Protein AF-A0A077LIA7-F1 (afdb_monomer_lite)

Structure (mmCIF, N/CA/C/O backbone):
data_AF-A0A077LIA7-F1
#
_entry.id   AF-A0A077LIA7-F1
#
loop_
_atom_site.group_PDB
_atom_site.id
_atom_site.type_symbol
_atom_site.label_atom_id
_atom_site.label_alt_id
_atom_site.label_comp_id
_atom_site.label_asym_id
_atom_site.label_entity_id
_atom_site.label_seq_id
_atom_site.pdbx_PDB_ins_code
_atom_site.Cartn_x
_atom_site.Cartn_y
_atom_site.Cartn_z
_atom_site.occupancy
_atom_site.B_iso_or_equiv
_atom_site.auth_seq_id
_atom_site.auth_comp_id
_atom_site.auth_asym_id
_atom_site.auth_atom_id
_atom_site.pdbx_PDB_model_num
ATOM 1 N N . MET A 1 1 ? -8.813 5.350 3.601 1.00 89.56 1 MET A N 1
ATOM 2 C CA . MET A 1 1 ? -8.311 4.884 4.917 1.00 89.56 1 MET A CA 1
ATOM 3 C C . MET A 1 1 ? -7.572 3.550 4.764 1.00 89.56 1 MET A C 1
ATOM 5 O O . MET A 1 1 ? -8.206 2.637 4.259 1.00 89.56 1 MET A O 1
ATOM 9 N N . PRO A 1 2 ? -6.280 3.421 5.134 1.00 92.56 2 PRO A N 1
ATOM 10 C CA . PRO A 1 2 ? -5.512 2.183 4.941 1.00 92.56 2 PRO A CA 1
ATOM 11 C C . PRO A 1 2 ? -6.094 0.983 5.697 1.00 92.56 2 PRO A C 1
ATOM 13 O O . PRO A 1 2 ? -6.531 1.134 6.834 1.00 92.56 2 PRO A O 1
ATOM 16 N N . LEU A 1 3 ? -6.066 -0.186 5.071 1.00 95.31 3 LEU A N 1
ATOM 17 C CA . LEU A 1 3 ? -6.567 -1.456 5.580 1.00 95.31 3 LEU A CA 1
ATOM 18 C C . LEU A 1 3 ? -5.468 -2.517 5.503 1.00 95.31 3 LEU A C 1
ATOM 20 O O . LEU A 1 3 ? -4.623 -2.495 4.603 1.00 95.31 3 LEU A O 1
ATOM 24 N N . THR A 1 4 ? -5.530 -3.479 6.414 1.00 95.62 4 THR A N 1
ATOM 25 C CA . THR A 1 4 ? -4.854 -4.772 6.249 1.00 95.62 4 THR A CA 1
ATOM 26 C C . THR A 1 4 ? -5.544 -5.582 5.146 1.00 95.62 4 THR A C 1
ATOM 28 O O . THR A 1 4 ? -6.650 -5.244 4.713 1.00 95.62 4 THR A O 1
ATOM 31 N N . VAL A 1 5 ? -4.931 -6.675 4.692 1.00 96.81 5 VAL A N 1
ATOM 32 C CA . VAL A 1 5 ? -5.561 -7.563 3.696 1.00 96.81 5 VAL A CA 1
ATOM 33 C C . VAL A 1 5 ? -6.866 -8.164 4.237 1.00 96.81 5 VAL A C 1
ATOM 35 O O . VAL A 1 5 ? -7.878 -8.157 3.540 1.00 96.81 5 VAL A O 1
ATOM 38 N N . ASP A 1 6 ? -6.885 -8.598 5.500 1.00 95.56 6 ASP A N 1
ATOM 39 C CA . ASP A 1 6 ? -8.091 -9.162 6.129 1.00 95.56 6 ASP A CA 1
ATOM 40 C C . ASP A 1 6 ? -9.184 -8.100 6.335 1.00 95.56 6 ASP A C 1
ATOM 42 O O . ASP A 1 6 ? -10.375 -8.364 6.164 1.00 95.56 6 ASP A O 1
ATOM 46 N N . GLU A 1 7 ? -8.796 -6.870 6.680 1.00 95.88 7 GLU A N 1
ATOM 47 C CA . GLU A 1 7 ? -9.735 -5.754 6.812 1.00 95.88 7 GLU A CA 1
ATOM 48 C C . GLU A 1 7 ? -10.323 -5.352 5.459 1.00 95.88 7 GLU A C 1
ATOM 50 O O . GLU A 1 7 ? -11.518 -5.070 5.384 1.00 95.88 7 GLU A O 1
ATOM 55 N N . ALA A 1 8 ? -9.516 -5.361 4.393 1.00 96.88 8 ALA A N 1
ATOM 56 C CA . ALA A 1 8 ? -9.971 -5.133 3.025 1.00 96.88 8 ALA A CA 1
ATOM 57 C C . ALA A 1 8 ? -10.954 -6.213 2.568 1.00 96.88 8 ALA A C 1
ATOM 59 O O . ALA A 1 8 ? -11.991 -5.880 1.996 1.00 96.88 8 ALA A O 1
ATOM 60 N N . GLN A 1 9 ? -10.689 -7.481 2.897 1.00 96.56 9 GLN A N 1
ATOM 61 C CA . GLN A 1 9 ? -11.625 -8.579 2.657 1.00 96.56 9 GLN A CA 1
ATOM 62 C C . GLN A 1 9 ? -12.961 -8.341 3.365 1.00 96.56 9 GLN A C 1
ATOM 64 O O . GLN A 1 9 ? -14.021 -8.453 2.753 1.00 96.56 9 GLN A O 1
ATOM 69 N N . ALA A 1 10 ? -12.924 -7.981 4.651 1.00 95.12 10 ALA A N 1
ATOM 70 C CA . ALA A 1 10 ? -14.131 -7.703 5.423 1.00 95.12 10 ALA A CA 1
ATOM 71 C C . ALA A 1 10 ? -14.908 -6.493 4.876 1.00 95.12 10 ALA A C 1
ATOM 73 O O . ALA A 1 10 ? -16.136 -6.481 4.934 1.00 95.12 10 ALA A O 1
ATOM 74 N N . TRP A 1 11 ? -14.204 -5.481 4.360 1.00 94.88 11 TRP A N 1
ATOM 75 C CA . TRP A 1 11 ? -14.784 -4.310 3.694 1.00 94.88 11 TRP A CA 1
ATOM 76 C C . TRP A 1 11 ? -15.516 -4.715 2.411 1.00 94.88 11 TRP A C 1
ATOM 78 O O . TRP A 1 11 ? -16.721 -4.498 2.290 1.00 94.88 11 TRP A O 1
ATOM 88 N N . ALA A 1 12 ? -14.825 -5.419 1.516 1.00 96.06 12 ALA A N 1
ATOM 89 C CA . ALA A 1 12 ? -15.393 -5.899 0.262 1.00 96.06 12 ALA A CA 1
ATOM 90 C C . ALA A 1 12 ? -16.572 -6.864 0.477 1.00 96.06 12 ALA A C 1
ATOM 92 O O . ALA A 1 12 ? -17.572 -6.783 -0.227 1.00 96.06 12 ALA A O 1
ATOM 93 N N . ALA A 1 13 ? -16.521 -7.723 1.502 1.00 96.12 13 ALA A N 1
ATOM 94 C CA . ALA A 1 13 ? -17.607 -8.649 1.841 1.00 96.12 13 ALA A CA 1
ATOM 95 C C . ALA A 1 13 ? -18.927 -7.953 2.228 1.00 96.12 13 ALA A C 1
ATOM 97 O O . ALA A 1 13 ? -19.986 -8.578 2.176 1.00 96.12 13 ALA A O 1
ATOM 98 N N . ARG A 1 14 ? -18.886 -6.669 2.609 1.00 93.94 14 ARG A N 1
ATOM 99 C CA . ARG A 1 14 ? -20.082 -5.841 2.849 1.00 93.94 14 ARG A CA 1
ATOM 100 C C . ARG A 1 14 ? -20.561 -5.087 1.604 1.00 93.94 14 ARG A C 1
ATOM 102 O O . ARG A 1 14 ? -21.571 -4.396 1.681 1.00 93.94 14 ARG A O 1
ATOM 109 N N . GLY A 1 15 ? -19.861 -5.221 0.478 1.00 94.62 15 GLY A N 1
ATOM 110 C CA . GLY A 1 15 ? -20.090 -4.438 -0.737 1.00 94.62 15 GLY A CA 1
ATOM 111 C C . GLY A 1 15 ? -19.467 -3.041 -0.693 1.00 94.62 15 GLY A C 1
ATOM 112 O O . GLY A 1 15 ? -19.788 -2.207 -1.536 1.00 94.62 15 GLY A O 1
ATOM 113 N N . ASP A 1 16 ? -18.598 -2.765 0.284 1.00 93.75 16 ASP A N 1
ATOM 114 C CA . ASP A 1 16 ? -17.925 -1.476 0.399 1.00 93.75 16 ASP A CA 1
ATOM 115 C C . ASP A 1 16 ? -16.686 -1.421 -0.523 1.00 93.75 16 ASP A C 1
ATOM 117 O O . ASP A 1 16 ? -15.932 -2.390 -0.642 1.00 93.75 16 ASP A O 1
ATOM 121 N N . ASN A 1 17 ? -16.421 -0.258 -1.125 1.00 93.69 17 ASN A N 1
ATOM 122 C CA . ASN A 1 17 ? -15.309 -0.079 -2.063 1.00 93.69 17 ASN A CA 1
ATOM 123 C C . ASN A 1 17 ? -13.935 -0.040 -1.371 1.00 93.69 17 ASN A C 1
ATOM 125 O O . ASN A 1 17 ? -13.740 0.634 -0.351 1.00 93.69 17 ASN A O 1
ATOM 129 N N . VAL A 1 18 ? -12.956 -0.695 -1.997 1.00 96.81 18 VAL A N 1
ATOM 130 C CA . VAL A 1 18 ? -11.538 -0.649 -1.623 1.00 96.81 18 VAL A CA 1
ATOM 131 C C . VAL A 1 18 ? -10.720 -0.255 -2.849 1.00 96.81 18 VAL A C 1
ATOM 133 O O . VAL A 1 18 ? -10.836 -0.855 -3.912 1.00 96.81 18 VAL A O 1
ATOM 136 N N . VAL A 1 19 ? -9.866 0.748 -2.686 1.00 97.25 19 VAL A N 1
ATOM 137 C CA . VAL A 1 19 ? -8.883 1.168 -3.684 1.00 97.25 19 VAL A CA 1
ATOM 138 C C . VAL A 1 19 ? -7.555 0.504 -3.350 1.00 97.25 19 VAL A C 1
ATOM 140 O O . VAL A 1 19 ? -7.069 0.619 -2.221 1.00 97.25 19 VAL A O 1
ATOM 143 N N . LEU A 1 20 ? -6.946 -0.168 -4.322 1.00 98.12 20 LEU A N 1
ATOM 144 C CA . LEU A 1 20 ? -5.566 -0.631 -4.202 1.00 98.12 20 LEU A CA 1
ATOM 145 C C . LEU A 1 20 ? -4.662 0.473 -4.731 1.00 98.12 20 LEU A C 1
ATOM 147 O O . LEU A 1 20 ? -4.885 0.988 -5.818 1.00 98.12 20 LEU A O 1
ATOM 151 N N . MET A 1 21 ? -3.652 0.870 -3.969 1.00 98.06 21 MET A N 1
ATOM 152 C CA . MET A 1 21 ? -2.693 1.881 -4.392 1.00 98.06 21 MET A CA 1
ATOM 153 C C . MET A 1 21 ? -1.284 1.309 -4.452 1.00 98.06 21 MET A C 1
ATOM 155 O O . MET A 1 21 ? -0.866 0.605 -3.534 1.00 98.06 21 MET A O 1
ATOM 159 N N . THR A 1 22 ? -0.546 1.645 -5.506 1.00 98.19 22 THR A N 1
ATOM 160 C CA . THR A 1 22 ? 0.815 1.150 -5.754 1.00 98.19 22 THR A CA 1
ATOM 161 C C . THR A 1 22 ? 1.783 2.297 -6.001 1.00 98.19 22 THR A C 1
ATOM 163 O O . THR A 1 22 ? 1.594 3.112 -6.915 1.00 98.19 22 THR A O 1
ATOM 166 N N . GLU A 1 23 ? 2.864 2.307 -5.234 1.00 97.00 23 GLU A N 1
ATOM 167 C CA . GLU A 1 23 ? 4.041 3.147 -5.451 1.00 97.00 23 GLU A CA 1
ATOM 168 C C . GLU A 1 23 ? 5.305 2.277 -5.406 1.00 97.00 23 GLU A C 1
ATOM 170 O O . GLU A 1 23 ? 5.294 1.187 -4.837 1.00 97.00 23 GLU A O 1
ATOM 175 N N . THR A 1 24 ? 6.392 2.740 -6.011 1.00 97.06 24 THR A N 1
ATOM 176 C CA . THR A 1 24 ? 7.674 2.035 -6.023 1.00 97.06 24 THR A CA 1
ATOM 177 C C . THR A 1 24 ? 8.826 2.947 -5.633 1.00 97.06 24 THR A C 1
ATOM 179 O O . THR A 1 24 ? 8.775 4.166 -5.814 1.00 97.06 24 THR A O 1
ATOM 182 N N . ILE A 1 25 ? 9.850 2.343 -5.051 1.00 95.12 25 ILE A N 1
ATOM 183 C CA . ILE A 1 25 ? 11.056 2.975 -4.534 1.00 95.12 25 ILE A CA 1
ATOM 184 C C . ILE A 1 25 ? 12.243 2.061 -4.860 1.00 95.12 25 ILE A C 1
ATOM 186 O O . ILE A 1 25 ? 12.059 0.861 -5.013 1.00 95.12 25 ILE A O 1
ATOM 190 N N . SER A 1 26 ? 13.443 2.620 -4.981 1.00 93.69 26 SER A N 1
ATOM 191 C CA . SER A 1 26 ? 14.674 1.852 -5.193 1.00 93.69 26 SER A CA 1
ATOM 192 C C . SER A 1 26 ? 15.807 2.480 -4.393 1.00 93.69 26 SER A C 1
ATOM 194 O O . SER A 1 26 ? 15.925 3.707 -4.378 1.00 93.69 26 SER A O 1
ATOM 196 N N . ASP A 1 27 ? 16.635 1.659 -3.745 1.00 87.00 27 ASP A N 1
ATOM 197 C CA . ASP A 1 27 ? 17.747 2.108 -2.890 1.00 87.00 27 ASP A CA 1
ATOM 198 C C . ASP A 1 27 ? 18.739 2.977 -3.669 1.00 87.00 27 ASP A C 1
ATOM 200 O O . ASP A 1 27 ? 19.111 4.067 -3.239 1.00 87.00 27 ASP A O 1
ATOM 204 N N . SER A 1 28 ? 19.104 2.538 -4.877 1.00 84.56 28 SER A N 1
ATOM 205 C CA . SER A 1 28 ? 20.103 3.212 -5.716 1.00 84.56 28 SER A CA 1
ATOM 206 C C . SER A 1 28 ? 19.659 4.597 -6.197 1.00 84.56 28 SER A C 1
ATOM 208 O O . SER A 1 28 ? 20.501 5.429 -6.538 1.00 84.56 28 SER A O 1
ATOM 210 N N . LEU A 1 29 ? 18.348 4.851 -6.205 1.00 85.44 29 LEU A N 1
ATOM 211 C CA . LEU A 1 29 ? 17.729 6.081 -6.696 1.00 85.44 29 LEU A CA 1
ATOM 212 C C . LEU A 1 29 ? 17.022 6.876 -5.587 1.00 85.44 29 LEU A C 1
ATOM 214 O O . LEU A 1 29 ? 16.444 7.933 -5.854 1.00 85.44 29 LEU A O 1
ATOM 218 N N . TRP A 1 30 ? 17.052 6.400 -4.341 1.00 86.38 30 TRP A N 1
ATOM 219 C CA . TRP A 1 30 ? 16.410 7.076 -3.223 1.00 86.38 30 TRP A CA 1
ATOM 220 C C . TRP A 1 30 ? 17.208 8.305 -2.785 1.00 86.38 30 TRP A C 1
ATOM 222 O O . TRP A 1 30 ? 18.370 8.223 -2.395 1.00 86.38 30 TRP A O 1
ATOM 232 N N . SER A 1 31 ? 16.554 9.466 -2.789 1.00 80.69 31 SER A N 1
ATOM 233 C CA . SER A 1 31 ? 17.162 10.739 -2.381 1.00 80.69 31 SER A CA 1
ATOM 234 C C . SER A 1 31 ? 16.721 11.228 -0.993 1.00 80.69 31 SER A C 1
ATOM 236 O O . SER A 1 31 ? 17.096 12.328 -0.586 1.00 80.69 31 SER A O 1
ATOM 238 N N . GLY A 1 32 ? 15.870 10.472 -0.291 1.00 80.69 32 GLY A N 1
ATOM 239 C CA . GLY A 1 32 ? 15.342 10.835 1.029 1.00 80.69 32 GLY A CA 1
ATOM 240 C C . GLY A 1 32 ? 16.213 10.341 2.187 1.00 80.69 32 GLY A C 1
ATOM 241 O O . GLY A 1 32 ? 17.372 9.963 2.017 1.00 80.69 32 GLY A O 1
ATOM 242 N N . ARG A 1 33 ? 15.667 10.332 3.411 1.00 80.06 33 ARG A N 1
ATOM 243 C CA . ARG A 1 33 ? 16.440 9.886 4.587 1.00 80.06 33 ARG A CA 1
ATOM 244 C C . ARG A 1 33 ? 16.536 8.352 4.632 1.00 80.06 33 ARG A C 1
ATOM 246 O O . ARG A 1 33 ? 15.540 7.688 4.345 1.00 80.06 33 ARG A O 1
ATOM 253 N N . PRO A 1 34 ? 17.658 7.761 5.089 1.00 76.44 34 PRO A N 1
ATOM 254 C CA . PRO A 1 34 ? 17.783 6.301 5.197 1.00 76.44 34 PRO A CA 1
ATOM 255 C C . PRO A 1 34 ? 16.717 5.645 6.093 1.00 76.44 34 PRO A C 1
ATOM 257 O O . PRO A 1 34 ? 16.204 4.577 5.776 1.00 76.44 34 PRO A O 1
ATOM 260 N N . GLY A 1 35 ? 16.329 6.304 7.193 1.00 80.25 35 GLY A N 1
ATOM 261 C CA . GLY A 1 35 ? 15.278 5.797 8.085 1.00 80.25 35 GLY A CA 1
ATOM 262 C C . GLY A 1 35 ? 13.882 5.772 7.449 1.00 80.25 35 GLY A C 1
ATOM 263 O O . GLY A 1 35 ? 13.060 4.935 7.814 1.00 80.25 35 GLY A O 1
ATOM 264 N N . GLU A 1 36 ? 13.619 6.656 6.480 1.00 82.50 36 GLU A N 1
ATOM 265 C CA . GLU A 1 36 ? 12.377 6.631 5.700 1.00 82.50 36 GLU A CA 1
ATOM 266 C C . GLU A 1 36 ? 12.392 5.447 4.740 1.00 82.50 36 GLU A C 1
ATOM 268 O O . GLU A 1 36 ? 11.427 4.690 4.715 1.00 82.50 36 GLU A O 1
ATOM 273 N N . TYR A 1 37 ? 13.506 5.229 4.034 1.00 85.69 37 TYR A N 1
ATOM 274 C CA . TYR A 1 37 ? 13.670 4.079 3.144 1.00 85.69 37 TYR A CA 1
ATOM 275 C C . TYR A 1 37 ? 13.411 2.760 3.873 1.00 85.69 37 TYR A C 1
ATOM 277 O O . TYR A 1 37 ? 12.553 1.983 3.466 1.00 85.69 37 TYR A O 1
ATOM 285 N N . GLN A 1 38 ? 14.080 2.551 5.012 1.00 87.06 38 GLN A N 1
ATOM 286 C CA . GLN A 1 38 ? 13.952 1.322 5.794 1.00 87.06 38 GLN A CA 1
ATOM 287 C C . GLN A 1 38 ? 12.512 1.067 6.257 1.00 87.06 38 GLN A C 1
ATOM 289 O O . GLN A 1 38 ? 12.043 -0.068 6.229 1.00 87.06 38 GLN A O 1
ATOM 294 N N . HIS A 1 39 ? 11.791 2.103 6.698 1.00 87.50 39 HIS A N 1
ATOM 295 C CA . HIS A 1 39 ? 10.394 1.932 7.094 1.00 87.50 39 HIS A CA 1
ATOM 296 C C . HIS A 1 39 ? 9.521 1.474 5.917 1.00 87.50 39 HIS A C 1
ATOM 298 O O . HIS A 1 39 ? 8.663 0.609 6.100 1.00 87.50 39 HIS A O 1
ATOM 304 N N . GLN A 1 40 ? 9.755 2.035 4.730 1.00 88.25 40 GLN A N 1
ATOM 305 C CA . GLN A 1 40 ? 8.982 1.736 3.529 1.00 88.25 40 GLN A CA 1
ATOM 306 C C . GLN A 1 40 ? 9.293 0.350 2.960 1.00 88.25 40 GLN A C 1
ATOM 308 O O . GLN A 1 40 ? 8.372 -0.378 2.601 1.00 88.25 40 GLN A O 1
ATOM 313 N N . THR A 1 41 ? 10.559 -0.058 2.916 1.00 91.25 41 THR A N 1
ATOM 314 C CA . THR A 1 41 ? 10.935 -1.352 2.328 1.00 91.25 41 THR A CA 1
ATOM 315 C C . THR A 1 41 ? 10.528 -2.544 3.183 1.00 91.25 41 THR A C 1
ATOM 317 O O . THR A 1 41 ? 10.230 -3.604 2.646 1.00 91.25 41 THR A O 1
ATOM 320 N N . LEU A 1 42 ? 10.394 -2.375 4.503 1.00 93.06 42 LEU A N 1
ATOM 321 C CA . LEU A 1 42 ? 9.896 -3.436 5.389 1.00 93.06 42 LEU A CA 1
ATOM 322 C C . LEU A 1 42 ? 8.458 -3.894 5.079 1.00 93.06 42 LEU A C 1
ATOM 324 O O . LEU A 1 42 ? 8.066 -4.979 5.500 1.00 93.06 42 LEU A O 1
ATOM 328 N N . ARG A 1 43 ? 7.668 -3.054 4.407 1.00 93.62 43 ARG A N 1
ATOM 329 C CA . ARG A 1 43 ? 6.260 -3.283 4.024 1.00 93.62 43 ARG A CA 1
ATOM 330 C C . ARG A 1 43 ? 6.078 -3.394 2.506 1.00 93.62 43 ARG A C 1
ATOM 332 O O . ARG A 1 43 ? 4.952 -3.325 2.014 1.00 93.62 43 ARG A O 1
ATOM 339 N N . ALA A 1 44 ? 7.185 -3.493 1.779 1.00 96.50 44 ALA A N 1
ATOM 340 C CA . ALA A 1 44 ? 7.223 -3.625 0.336 1.00 96.50 44 ALA A CA 1
ATOM 341 C C . ALA A 1 44 ? 7.575 -5.064 -0.061 1.00 96.50 44 ALA A C 1
ATOM 343 O O . ALA A 1 44 ? 8.024 -5.859 0.766 1.00 96.50 44 ALA A O 1
ATOM 344 N N . PHE A 1 45 ? 7.403 -5.380 -1.338 1.00 95.81 45 PHE A N 1
ATOM 345 C CA . PHE A 1 45 ? 7.938 -6.591 -1.954 1.00 95.81 45 PHE A CA 1
ATOM 346 C C . PHE A 1 45 ? 8.834 -6.220 -3.136 1.00 95.81 45 PHE A C 1
ATOM 348 O O . PHE A 1 45 ? 8.635 -5.182 -3.766 1.00 95.81 45 PHE A O 1
ATOM 355 N N . ALA A 1 46 ? 9.830 -7.053 -3.429 1.00 94.88 46 ALA A N 1
ATOM 356 C CA . ALA A 1 46 ? 10.694 -6.859 -4.588 1.00 94.88 46 ALA A CA 1
ATOM 357 C C . ALA A 1 46 ? 9.964 -7.259 -5.878 1.00 94.88 46 ALA A C 1
ATOM 359 O O . ALA A 1 46 ? 9.247 -8.265 -5.898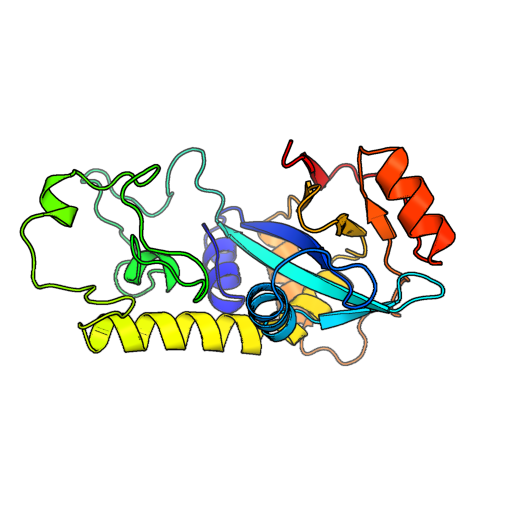 1.00 94.88 46 ALA A O 1
ATOM 360 N N . ALA A 1 47 ? 10.173 -6.487 -6.940 1.00 95.06 47 ALA A N 1
ATOM 361 C CA . ALA A 1 47 ? 9.683 -6.781 -8.278 1.00 95.06 47 ALA A CA 1
ATOM 362 C C . ALA A 1 47 ? 10.693 -6.330 -9.341 1.00 95.06 47 ALA A C 1
ATOM 364 O O . ALA A 1 47 ? 11.395 -5.332 -9.159 1.00 95.06 47 ALA A O 1
ATOM 365 N N . SER A 1 48 ? 10.730 -7.044 -10.467 1.00 95.06 48 SER A N 1
ATOM 366 C CA . SER A 1 48 ? 11.555 -6.668 -11.616 1.00 95.06 48 SER A CA 1
ATOM 367 C C . SER A 1 48 ? 10.885 -5.558 -12.419 1.00 95.06 48 SER A C 1
ATOM 369 O O . SER A 1 48 ? 9.726 -5.683 -12.811 1.00 95.06 48 SER A O 1
ATOM 371 N N . PHE A 1 49 ? 11.630 -4.497 -12.716 1.00 94.94 49 PHE A N 1
ATOM 372 C CA . PHE A 1 49 ? 11.235 -3.385 -13.581 1.00 94.94 49 PHE A CA 1
ATOM 373 C C . PHE A 1 49 ? 12.072 -3.372 -14.868 1.00 94.94 49 PHE A C 1
ATOM 375 O O . PHE A 1 49 ? 12.444 -2.310 -15.347 1.00 94.94 49 PHE A O 1
ATOM 382 N N . GLY A 1 50 ? 12.392 -4.531 -15.449 1.00 90.06 50 GLY A N 1
ATOM 383 C CA . GLY A 1 50 ? 13.271 -4.622 -16.621 1.00 90.06 50 GLY A CA 1
ATOM 384 C C . GLY A 1 50 ? 14.681 -5.029 -16.211 1.00 90.06 50 GLY A C 1
ATOM 385 O O . GLY A 1 50 ? 14.860 -6.136 -15.711 1.00 90.06 50 GLY A O 1
ATOM 386 N N . ASP A 1 51 ? 15.667 -4.152 -16.402 1.00 91.62 51 ASP A N 1
ATOM 387 C CA . ASP A 1 51 ? 17.072 -4.457 -16.083 1.00 91.62 51 ASP A CA 1
ATOM 388 C C . ASP A 1 51 ? 17.413 -4.226 -14.601 1.00 91.62 51 ASP A C 1
ATOM 390 O O . ASP A 1 51 ? 18.528 -4.523 -14.169 1.00 91.62 51 ASP A O 1
ATOM 394 N N . GLN A 1 52 ? 16.485 -3.657 -13.830 1.00 92.88 52 GLN A N 1
ATOM 395 C CA . GLN A 1 52 ? 16.633 -3.371 -12.404 1.00 92.88 52 GLN A CA 1
ATOM 396 C C . GLN A 1 52 ? 15.469 -3.949 -11.606 1.00 92.88 52 GLN A C 1
ATOM 398 O O . GLN A 1 52 ? 14.336 -4.001 -12.090 1.00 92.88 52 GLN A O 1
ATOM 403 N N . ASP A 1 53 ? 15.749 -4.288 -10.352 1.00 93.31 53 ASP A N 1
ATOM 404 C CA . ASP A 1 53 ? 14.727 -4.570 -9.351 1.00 93.31 53 ASP A CA 1
ATOM 405 C C . ASP A 1 53 ? 14.428 -3.309 -8.532 1.00 93.31 53 ASP A C 1
ATOM 407 O O . ASP A 1 53 ? 15.293 -2.450 -8.322 1.00 93.31 53 ASP A O 1
ATOM 411 N N . ALA A 1 54 ? 13.190 -3.204 -8.060 1.00 95.44 54 ALA A N 1
ATOM 412 C CA . ALA A 1 54 ? 12.751 -2.155 -7.151 1.00 95.44 54 ALA A CA 1
ATOM 413 C C . ALA A 1 54 ? 11.709 -2.699 -6.169 1.00 95.44 54 ALA A C 1
ATOM 415 O O . ALA A 1 54 ? 11.097 -3.753 -6.374 1.00 95.44 54 ALA A O 1
ATOM 416 N N . GLU A 1 55 ? 11.495 -1.971 -5.085 1.00 97.06 55 GLU A N 1
ATOM 417 C CA . GLU A 1 55 ? 10.529 -2.304 -4.058 1.00 97.06 55 GLU A CA 1
ATOM 418 C C . GLU A 1 55 ? 9.179 -1.667 -4.381 1.00 97.06 55 GLU A C 1
ATOM 420 O O . GLU A 1 55 ? 9.065 -0.462 -4.622 1.00 97.06 55 GLU A O 1
ATOM 425 N N . VAL A 1 56 ? 8.127 -2.479 -4.365 1.00 97.69 56 VAL A N 1
ATOM 426 C CA . VAL A 1 56 ? 6.745 -2.045 -4.565 1.00 97.69 56 VAL A CA 1
ATOM 427 C C . VAL A 1 56 ? 6.032 -2.003 -3.227 1.00 97.69 56 VAL A C 1
ATOM 429 O O . VAL A 1 56 ? 5.934 -2.996 -2.505 1.00 97.69 56 VAL A O 1
ATOM 432 N N . ILE A 1 57 ? 5.477 -0.840 -2.912 1.00 97.31 57 ILE A N 1
ATOM 433 C CA . ILE A 1 57 ? 4.640 -0.614 -1.743 1.00 97.31 57 ILE A CA 1
ATOM 434 C C . ILE A 1 57 ? 3.193 -0.624 -2.218 1.00 97.31 57 ILE A C 1
ATOM 436 O O . ILE A 1 57 ? 2.780 0.207 -3.028 1.00 97.31 57 ILE A O 1
ATOM 440 N N . THR A 1 58 ? 2.415 -1.558 -1.676 1.00 97.75 58 THR A N 1
ATOM 441 C CA . THR A 1 58 ? 0.984 -1.675 -1.959 1.00 97.75 58 THR A CA 1
ATOM 442 C C . THR A 1 58 ? 0.163 -1.329 -0.720 1.00 97.75 58 THR A C 1
ATOM 444 O O . THR A 1 58 ? 0.432 -1.796 0.393 1.00 97.75 58 THR A O 1
ATOM 447 N N . LEU A 1 59 ? -0.855 -0.501 -0.916 1.00 97.06 59 LEU A N 1
ATOM 448 C CA . LEU A 1 59 ? -1.819 -0.081 0.091 1.00 97.06 59 LEU A CA 1
ATOM 449 C C . LEU A 1 59 ? -3.212 -0.534 -0.332 1.00 97.06 59 LEU A C 1
ATOM 451 O O . LEU A 1 59 ? -3.613 -0.307 -1.465 1.00 97.06 59 LEU A O 1
ATOM 455 N N . LEU A 1 60 ? -3.971 -1.111 0.592 1.00 97.81 60 LEU A N 1
ATOM 456 C CA . LEU A 1 60 ? -5.411 -1.290 0.429 1.00 97.81 60 LEU A CA 1
ATOM 457 C C . LEU A 1 60 ? -6.090 -0.181 1.211 1.00 97.81 60 LEU A C 1
ATOM 459 O O . LEU A 1 60 ? -5.739 0.074 2.361 1.00 97.81 60 LEU A O 1
ATOM 463 N N . VAL A 1 61 ? -7.005 0.539 0.579 1.00 96.38 61 VAL A N 1
ATOM 464 C CA . VAL A 1 61 ? -7.557 1.773 1.124 1.00 96.38 61 VAL A CA 1
ATOM 465 C C . VAL A 1 61 ? -9.072 1.719 1.011 1.00 96.38 61 VAL A C 1
ATOM 467 O O . VAL A 1 61 ? -9.608 1.763 -0.087 1.00 96.38 61 VAL A O 1
ATOM 470 N N . ALA A 1 62 ? -9.776 1.676 2.144 1.00 94.88 62 ALA A N 1
ATOM 471 C CA . ALA A 1 62 ? -11.216 1.912 2.170 1.00 94.88 62 ALA A CA 1
ATOM 472 C C . ALA A 1 62 ? -11.515 3.283 1.555 1.00 94.88 62 ALA A C 1
ATOM 474 O O . ALA A 1 62 ? -10.976 4.300 2.031 1.00 94.88 62 ALA A O 1
ATOM 475 N N . ASP A 1 63 ? -12.376 3.298 0.538 1.00 91.50 63 ASP A N 1
ATOM 476 C CA . ASP A 1 63 ? -12.908 4.531 -0.024 1.00 91.50 63 ASP A CA 1
ATOM 477 C C . ASP A 1 63 ? -13.989 5.073 0.912 1.00 91.50 63 ASP A C 1
ATOM 479 O O . ASP A 1 63 ? -15.058 4.491 1.085 1.00 91.50 63 ASP A O 1
ATOM 483 N N . ILE A 1 64 ? -13.656 6.177 1.572 1.00 90.81 64 ILE A N 1
ATOM 484 C CA . ILE A 1 64 ? -14.530 6.867 2.521 1.00 90.81 64 ILE A CA 1
ATOM 485 C C . ILE A 1 64 ? -14.712 8.335 2.132 1.00 90.81 64 ILE A C 1
ATOM 487 O O . ILE A 1 64 ? -15.082 9.145 2.979 1.00 90.81 64 ILE A O 1
ATOM 491 N N . VAL A 1 65 ? -14.427 8.701 0.874 1.00 86.75 65 VAL A N 1
ATOM 492 C CA . VAL A 1 65 ? -14.494 10.099 0.407 1.00 86.75 65 VAL A CA 1
ATOM 493 C C . VAL A 1 65 ? -15.906 10.664 0.564 1.00 86.75 65 VAL A C 1
ATOM 495 O O . VAL A 1 65 ? -16.072 11.800 0.997 1.00 86.75 65 VAL A O 1
ATOM 498 N N . ALA A 1 66 ? -16.929 9.853 0.284 1.00 87.12 66 ALA A N 1
ATOM 499 C CA . ALA A 1 66 ? -18.333 10.220 0.483 1.00 87.12 66 ALA A CA 1
ATOM 500 C C . ALA A 1 66 ? -18.811 10.098 1.949 1.00 87.12 66 ALA A C 1
ATOM 502 O O . ALA A 1 66 ? -19.971 10.381 2.242 1.00 87.12 66 ALA A O 1
ATOM 503 N N . GLY A 1 67 ? -17.935 9.682 2.867 1.00 88.75 67 GLY A N 1
ATOM 504 C CA . GLY A 1 67 ? -18.256 9.319 4.246 1.00 88.75 67 GLY A CA 1
ATOM 505 C C . GLY A 1 67 ? -18.025 7.831 4.514 1.00 88.75 67 GLY A C 1
ATOM 506 O O . GLY A 1 67 ? -18.084 6.997 3.614 1.00 88.75 67 GLY A O 1
ATOM 507 N N . CYS A 1 68 ? -17.735 7.483 5.771 1.00 91.56 68 CYS A N 1
ATOM 508 C CA . CYS A 1 68 ? -17.558 6.086 6.159 1.00 91.56 68 CYS A CA 1
ATOM 509 C C . CYS A 1 68 ? -18.925 5.372 6.181 1.00 91.56 68 CYS A C 1
ATOM 511 O O . CYS A 1 68 ? -19.785 5.773 6.970 1.00 91.56 68 CYS A O 1
ATOM 513 N N . PRO A 1 69 ? -19.123 4.294 5.393 1.00 91.12 69 PRO A N 1
ATOM 514 C CA . PRO A 1 69 ? -20.412 3.595 5.297 1.00 91.12 69 PRO A CA 1
ATOM 515 C C . PRO A 1 69 ? -20.811 2.904 6.607 1.00 91.12 69 PRO A C 1
ATOM 517 O O . PRO A 1 69 ? -21.972 2.582 6.832 1.00 91.12 69 PRO A O 1
ATOM 520 N N . ASN A 1 70 ? -19.846 2.716 7.508 1.00 91.25 70 ASN A N 1
ATOM 521 C CA . ASN A 1 70 ? -20.048 2.090 8.804 1.00 91.25 70 ASN A CA 1
ATOM 522 C C . ASN A 1 70 ? -20.381 3.095 9.921 1.00 91.25 70 ASN A C 1
ATOM 524 O O . ASN A 1 70 ? -20.329 2.727 11.096 1.00 91.25 70 ASN A O 1
ATOM 528 N N . LEU A 1 71 ? -20.661 4.363 9.602 1.00 91.12 71 LEU A N 1
ATOM 529 C CA . LEU A 1 71 ? -21.154 5.345 10.570 1.00 91.12 71 LEU A CA 1
ATOM 530 C C . LEU A 1 71 ? -22.683 5.317 10.628 1.00 91.12 71 LEU A C 1
ATOM 532 O O . LEU A 1 71 ? -23.361 5.424 9.610 1.00 91.12 71 LEU A O 1
ATOM 536 N N . GLY A 1 72 ? -23.221 5.176 11.840 1.00 89.31 72 GLY A N 1
ATOM 537 C CA . GLY A 1 72 ? -24.648 5.293 12.109 1.00 89.31 72 GLY A CA 1
ATOM 538 C C . GLY A 1 72 ? -25.134 6.743 12.078 1.00 89.31 72 GLY A C 1
ATOM 539 O O . GLY A 1 72 ? -24.352 7.689 11.987 1.00 89.31 72 GLY A O 1
ATOM 540 N N . ALA A 1 73 ? -26.450 6.924 12.213 1.00 91.62 73 ALA A N 1
ATOM 541 C CA . ALA A 1 73 ? -27.090 8.244 12.230 1.00 91.62 73 ALA A CA 1
ATOM 542 C C . ALA A 1 73 ? -26.648 9.139 13.407 1.00 91.62 73 ALA A C 1
ATOM 544 O O . ALA A 1 73 ? -26.800 10.356 13.359 1.00 91.62 73 ALA A O 1
ATOM 545 N N . ASP A 1 74 ? -26.102 8.541 14.463 1.00 92.25 74 ASP A N 1
ATOM 546 C CA . ASP A 1 74 ? -25.526 9.202 15.635 1.00 92.25 74 ASP A CA 1
ATOM 547 C C . ASP A 1 74 ? -24.016 9.479 15.494 1.00 92.25 74 ASP A C 1
ATOM 549 O O . ASP A 1 74 ? -23.375 9.905 16.454 1.00 92.25 74 ASP A O 1
ATOM 553 N N . ASN A 1 75 ? -23.440 9.249 14.306 1.00 85.00 75 ASN A N 1
ATOM 554 C CA . ASN A 1 75 ? -22.002 9.288 14.025 1.00 85.00 75 ASN A CA 1
ATOM 555 C C . ASN A 1 75 ? -21.170 8.286 14.845 1.00 85.00 75 ASN A C 1
ATOM 557 O O . ASN A 1 75 ? -19.948 8.430 14.951 1.00 85.00 75 ASN A O 1
ATOM 561 N N . LEU A 1 76 ? -21.790 7.244 15.405 1.00 88.75 76 LEU A N 1
ATOM 562 C CA . LEU A 1 76 ? -21.067 6.140 16.024 1.00 88.75 76 LEU A CA 1
ATOM 563 C C . LEU A 1 76 ? -20.818 5.042 14.994 1.00 88.75 76 LEU A C 1
ATOM 565 O O . LEU A 1 76 ? -21.686 4.678 14.204 1.00 88.75 76 LEU A O 1
ATOM 569 N N . CYS A 1 77 ? -19.602 4.495 14.990 1.00 91.44 77 CYS A N 1
ATOM 570 C CA . CYS A 1 77 ? -19.291 3.401 14.079 1.00 91.44 77 CYS A CA 1
ATOM 571 C C . CYS A 1 77 ? -19.969 2.099 14.540 1.00 91.44 77 CYS A C 1
ATOM 573 O O . CYS A 1 77 ? -19.744 1.646 15.667 1.00 91.44 77 CYS A O 1
ATOM 575 N N . THR A 1 78 ? -20.757 1.509 13.639 1.00 92.56 78 THR A N 1
ATOM 576 C CA . THR A 1 78 ? -21.637 0.347 13.850 1.00 92.56 78 THR A CA 1
ATOM 577 C C . THR A 1 78 ? -20.886 -0.982 13.894 1.00 92.56 78 THR A C 1
ATOM 579 O O . THR A 1 78 ? -21.392 -1.958 14.436 1.00 92.56 78 THR A O 1
ATOM 582 N N . ILE A 1 79 ? -19.645 -1.011 13.401 1.00 91.25 79 ILE A N 1
ATOM 583 C CA . ILE A 1 79 ? -18.749 -2.176 13.426 1.00 91.25 79 ILE A CA 1
ATOM 584 C C . ILE A 1 79 ? -17.698 -2.072 14.542 1.00 91.25 79 ILE A C 1
ATOM 586 O O . ILE A 1 79 ? -16.545 -2.439 14.341 1.00 91.25 79 ILE A O 1
ATOM 590 N N . TYR A 1 80 ? -18.056 -1.535 15.717 1.00 88.38 80 TYR A N 1
ATOM 591 C CA . TYR A 1 80 ? -17.103 -1.179 16.787 1.00 88.38 80 TYR A CA 1
ATOM 592 C C . TYR A 1 80 ? -16.060 -2.271 17.087 1.00 88.38 80 TYR A C 1
ATOM 594 O O . TYR A 1 80 ? -14.859 -1.999 17.140 1.00 88.38 80 TYR A O 1
ATOM 602 N N . GLU A 1 81 ? -16.511 -3.515 17.231 1.00 87.62 81 GLU A N 1
ATOM 603 C CA . GLU A 1 81 ? -15.653 -4.663 17.542 1.00 87.62 81 GLU A CA 1
ATOM 604 C C . GLU A 1 81 ? -14.736 -5.065 16.380 1.00 87.62 81 GLU A C 1
ATOM 606 O O . GLU A 1 81 ? -13.643 -5.574 16.615 1.00 87.62 81 GLU A O 1
ATOM 611 N N . GLN A 1 82 ? -15.130 -4.757 15.145 1.00 88.25 82 GLN A N 1
ATOM 612 C CA . GLN A 1 82 ? -14.450 -5.114 13.894 1.00 88.25 82 GLN A CA 1
ATOM 613 C C . GLN A 1 82 ? -13.745 -3.911 13.248 1.00 88.25 82 GLN A C 1
ATOM 615 O O . GLN A 1 82 ? -13.306 -3.988 12.103 1.00 88.25 82 GLN A O 1
ATOM 620 N N . ARG A 1 83 ? -13.644 -2.777 13.959 1.00 90.44 83 ARG A N 1
ATOM 621 C CA . ARG A 1 83 ? -12.993 -1.568 13.441 1.00 90.44 83 ARG A CA 1
ATOM 622 C C . ARG A 1 83 ? -11.574 -1.877 12.961 1.00 90.44 83 ARG A C 1
ATOM 624 O O . ARG A 1 83 ? -10.827 -2.481 13.748 1.00 90.44 83 ARG A O 1
ATOM 631 N N . PRO A 1 84 ? -11.191 -1.374 11.771 1.00 91.88 84 PRO A N 1
ATOM 632 C CA . PRO A 1 84 ? -9.822 -1.448 11.293 1.00 91.88 84 PRO A CA 1
ATOM 633 C C . PRO A 1 84 ? -8.817 -0.912 12.311 1.00 91.88 84 PRO A C 1
ATOM 635 O O . PRO A 1 84 ? -9.116 0.026 13.061 1.00 91.88 84 PRO A O 1
ATOM 638 N N . LEU A 1 85 ? -7.606 -1.464 12.316 1.00 90.69 85 LEU A N 1
ATOM 639 C CA . LEU A 1 85 ? -6.512 -1.059 13.197 1.00 90.69 85 LEU A CA 1
ATOM 640 C C . LEU A 1 85 ? -6.238 0.441 13.085 1.00 90.69 85 LEU A C 1
ATOM 642 O O . LEU A 1 85 ? -6.072 1.106 14.107 1.00 90.69 85 LEU A O 1
ATOM 646 N N . VAL A 1 86 ? -6.291 1.002 11.872 1.00 88.12 86 VAL A N 1
ATOM 647 C CA . VAL A 1 86 ? -6.088 2.441 11.661 1.00 88.12 86 VAL A CA 1
ATOM 648 C C . VAL A 1 86 ? -7.147 3.300 12.366 1.00 88.12 86 VAL A C 1
ATOM 650 O O . VAL A 1 86 ? -6.819 4.346 12.920 1.00 88.12 86 VAL A O 1
ATOM 653 N N . CYS A 1 87 ? -8.405 2.850 12.442 1.00 88.94 87 CYS A N 1
ATOM 654 C CA . CYS A 1 87 ? -9.457 3.565 13.174 1.00 88.94 87 CYS A CA 1
ATOM 655 C C . CYS A 1 87 ? -9.224 3.555 14.688 1.00 88.94 87 CYS A C 1
ATOM 657 O O . CYS A 1 87 ? -9.718 4.435 15.386 1.00 88.94 87 CYS A O 1
ATOM 659 N N . ARG A 1 88 ? -8.520 2.542 15.210 1.00 88.06 88 ARG A N 1
ATOM 660 C CA . ARG A 1 88 ? -8.234 2.393 16.648 1.00 88.06 88 ARG A CA 1
ATOM 661 C C . ARG A 1 88 ? -7.061 3.248 17.099 1.00 88.06 88 ARG A C 1
ATOM 663 O O . ARG A 1 88 ? -6.985 3.597 18.270 1.00 88.06 88 ARG A O 1
ATOM 670 N N . ILE A 1 89 ? -6.162 3.559 16.172 1.00 84.19 89 ILE A N 1
ATOM 671 C CA . ILE A 1 89 ? -5.000 4.409 16.422 1.00 84.19 89 ILE A CA 1
ATOM 672 C C . ILE A 1 89 ? -5.206 5.836 15.929 1.00 84.19 89 ILE A C 1
ATOM 674 O O . ILE A 1 89 ? -4.388 6.672 16.258 1.00 84.19 89 ILE A O 1
ATOM 678 N N . TYR A 1 90 ? -6.262 6.168 15.183 1.00 79.19 90 TYR A N 1
ATOM 679 C CA . TYR A 1 90 ? -6.508 7.555 14.780 1.00 79.19 90 TYR A CA 1
ATOM 680 C C . TYR A 1 90 ? -6.730 8.458 16.015 1.00 79.19 90 TYR A C 1
ATOM 682 O O . TYR A 1 90 ? -7.529 8.098 16.882 1.00 79.19 90 TYR A O 1
ATOM 690 N N . PRO A 1 91 ? -6.066 9.630 16.121 1.00 77.44 91 PRO A N 1
ATOM 691 C CA . PRO A 1 91 ? -5.274 10.321 15.092 1.00 77.44 91 PRO A CA 1
ATOM 692 C C . PRO A 1 91 ? -3.753 10.065 15.117 1.00 77.44 91 PRO A C 1
ATOM 694 O O . PRO A 1 91 ? -3.025 10.770 14.409 1.00 77.44 91 PRO A O 1
ATOM 697 N N . LEU A 1 92 ? -3.268 9.103 15.908 1.00 83.19 92 LEU A N 1
ATOM 698 C CA . LEU A 1 92 ? -1.850 8.764 16.067 1.00 83.19 92 LEU A CA 1
ATOM 699 C C . LEU A 1 92 ? -1.181 8.415 14.727 1.00 83.19 92 LEU A C 1
ATOM 701 O O . LEU A 1 92 ? -1.794 7.888 13.800 1.00 83.19 92 LEU A O 1
ATOM 705 N N . GLU A 1 93 ? 0.109 8.720 14.653 1.00 84.00 93 GLU A N 1
ATOM 706 C CA . GLU A 1 93 ? 0.988 8.456 13.518 1.00 84.00 93 GLU A CA 1
ATOM 707 C C . GLU A 1 93 ? 1.657 7.076 13.616 1.00 84.00 93 GLU A C 1
ATOM 709 O O . GLU A 1 93 ? 2.246 6.733 14.649 1.00 84.00 93 GLU A O 1
ATOM 714 N N . ILE A 1 94 ? 1.598 6.316 12.518 1.00 84.50 94 ILE A N 1
ATOM 715 C CA . ILE A 1 94 ? 2.210 4.989 12.376 1.00 84.50 94 ILE A CA 1
ATOM 716 C C . ILE A 1 94 ? 3.584 5.038 11.729 1.00 84.50 94 ILE A C 1
ATOM 718 O O . ILE A 1 94 ? 4.371 4.120 11.938 1.00 84.50 94 ILE A O 1
ATOM 722 N N . ASN A 1 95 ? 3.922 6.069 10.968 1.00 86.12 95 ASN A N 1
ATOM 723 C CA . ASN A 1 95 ? 5.247 6.207 10.397 1.00 86.12 95 ASN A CA 1
ATOM 724 C C . ASN A 1 95 ? 6.218 6.695 11.489 1.00 86.12 95 ASN A C 1
ATOM 726 O O . ASN A 1 95 ? 6.051 7.797 12.009 1.00 86.12 95 ASN A O 1
ATOM 730 N N . PRO A 1 96 ? 7.242 5.906 11.867 1.00 83.44 96 PRO A N 1
ATOM 731 C CA . PRO A 1 96 ? 8.167 6.275 12.937 1.00 83.44 96 PRO A CA 1
ATOM 732 C C . PRO A 1 96 ? 9.014 7.517 12.624 1.00 83.44 96 PRO A C 1
ATOM 734 O O . PRO A 1 96 ? 9.624 8.062 13.541 1.00 83.44 96 PRO A O 1
ATOM 737 N N . THR A 1 97 ? 9.080 7.958 11.365 1.00 82.62 97 THR A N 1
ATOM 738 C CA . THR A 1 97 ? 9.855 9.141 10.964 1.00 82.62 97 THR A CA 1
ATOM 739 C C . THR A 1 97 ? 9.030 10.429 10.942 1.00 82.62 97 THR A C 1
ATOM 741 O O . THR A 1 97 ? 9.611 11.511 10.837 1.00 82.62 97 THR A O 1
ATOM 744 N N . ILE A 1 98 ? 7.701 10.338 11.070 1.00 79.44 98 ILE A N 1
ATOM 745 C CA . ILE A 1 98 ? 6.790 11.486 11.056 1.00 79.44 98 ILE A CA 1
ATOM 746 C C . ILE 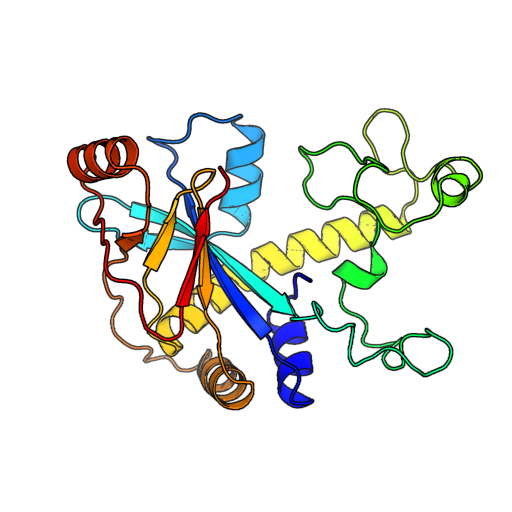A 1 98 ? 6.422 11.863 12.492 1.00 79.44 98 ILE A C 1
ATOM 748 O O . ILE A 1 98 ? 6.046 11.024 13.311 1.00 79.44 98 ILE A O 1
ATOM 752 N N . LEU A 1 99 ? 6.524 13.155 12.804 1.00 77.88 99 LEU A N 1
ATOM 753 C CA . LEU A 1 99 ? 6.073 13.686 14.086 1.00 77.88 99 LEU A CA 1
ATOM 754 C C . LEU A 1 99 ? 4.544 13.835 14.084 1.00 77.88 99 LEU A C 1
ATOM 756 O O . LEU A 1 99 ? 4.000 14.379 13.119 1.00 77.88 99 LEU A O 1
ATOM 760 N N . PRO A 1 100 ? 3.845 13.429 15.161 1.00 75.12 100 PRO A N 1
ATOM 761 C CA . PRO A 1 100 ? 2.417 13.686 15.288 1.00 75.12 100 PRO A CA 1
ATOM 762 C C . PRO A 1 100 ? 2.128 15.185 15.197 1.00 75.12 100 PRO A C 1
ATOM 764 O O . PRO A 1 100 ? 2.770 15.993 15.870 1.00 75.12 100 PRO A O 1
ATOM 767 N N . SER A 1 101 ? 1.149 15.548 14.374 1.00 74.00 101 SER A N 1
ATOM 768 C CA . SER A 1 101 ? 0.740 16.932 14.156 1.00 74.00 101 SER A CA 1
ATOM 769 C C . SER A 1 101 ? -0.786 17.037 14.169 1.00 74.00 101 SER A C 1
ATOM 771 O O . SER A 1 101 ? -1.445 16.180 13.573 1.00 74.00 101 SER A O 1
ATOM 773 N N . PRO A 1 102 ? -1.358 18.081 14.800 1.00 71.81 102 PRO A N 1
ATOM 774 C CA . PRO A 1 102 ? -2.783 18.379 14.693 1.00 71.81 102 PRO A CA 1
ATOM 775 C C . PRO A 1 102 ? -3.168 18.914 13.310 1.00 71.81 102 PRO A C 1
ATOM 777 O O . PRO A 1 102 ? -4.337 18.880 12.934 1.00 71.81 102 PRO A O 1
ATOM 780 N N . VAL A 1 103 ? -2.199 19.426 12.546 1.00 76.12 103 VAL A N 1
ATOM 781 C CA . VAL A 1 103 ? -2.449 20.004 11.224 1.00 76.12 103 VAL A CA 1
ATOM 782 C C . VAL A 1 103 ? -2.963 18.915 10.283 1.00 76.12 103 VAL A C 1
ATOM 784 O O . VAL A 1 103 ? -2.310 17.890 10.103 1.00 76.12 103 VAL A O 1
ATOM 787 N N . GLY A 1 104 ? -4.129 19.152 9.675 1.00 68.50 104 GLY A N 1
ATOM 788 C CA . GLY A 1 104 ? -4.752 18.218 8.732 1.00 68.50 104 GLY A CA 1
ATOM 789 C C . GLY A 1 104 ? -5.463 17.026 9.380 1.00 68.50 104 GLY A C 1
ATOM 790 O O . GLY A 1 104 ? -5.784 16.069 8.682 1.00 68.50 104 GLY A O 1
ATOM 791 N N . LYS A 1 105 ? -5.701 17.055 10.698 1.00 72.94 105 LYS A N 1
ATOM 792 C CA . LYS A 1 105 ? -6.520 16.062 11.405 1.00 72.94 105 LYS A CA 1
ATOM 793 C C . LYS A 1 105 ? -7.870 16.676 11.770 1.00 72.94 105 LYS A C 1
ATOM 795 O O . LYS A 1 105 ? -7.925 17.811 12.230 1.00 72.94 105 LYS A O 1
ATOM 800 N N . ASP A 1 106 ? -8.935 15.888 11.664 1.00 68.62 106 ASP A N 1
ATOM 801 C CA . ASP A 1 106 ? -10.307 16.316 11.997 1.00 68.62 106 ASP A CA 1
ATOM 802 C C . ASP A 1 106 ? -10.569 16.440 13.512 1.00 68.62 106 ASP A C 1
ATOM 804 O O . ASP A 1 106 ? -11.675 16.767 13.943 1.00 68.62 106 ASP A O 1
ATOM 808 N N . CYS A 1 107 ? -9.572 16.142 14.353 1.00 66.06 107 CYS A N 1
ATOM 809 C CA . CYS A 1 107 ? -9.715 16.204 15.803 1.00 66.06 107 CYS A CA 1
ATOM 810 C C . CYS A 1 107 ? -9.701 17.657 16.312 1.00 66.06 107 CYS A C 1
ATOM 812 O O . CYS A 1 107 ? -8.806 18.419 15.937 1.00 66.06 107 CYS A O 1
ATOM 814 N N . PRO A 1 108 ? -10.612 18.024 17.232 1.00 67.75 108 PRO A N 1
ATOM 815 C CA . PRO A 1 108 ? -10.682 19.374 17.784 1.00 67.75 108 PRO A CA 1
ATOM 816 C C . PRO A 1 108 ? -9.405 19.691 18.612 1.00 67.75 108 PRO A C 1
ATOM 818 O O . PRO A 1 108 ? -8.873 18.781 19.260 1.00 67.75 108 PRO A O 1
ATOM 821 N N . PRO A 1 109 ? -8.859 20.928 18.589 1.00 68.88 109 PRO A N 1
ATOM 822 C CA . PRO A 1 109 ? -7.614 21.325 19.283 1.00 68.88 109 PRO A CA 1
ATOM 823 C C . PRO A 1 109 ? -7.470 20.878 20.754 1.00 68.88 109 PRO A C 1
ATOM 825 O O . PRO A 1 109 ? -6.385 20.595 21.253 1.00 68.88 109 PRO A O 1
ATOM 828 N N . GLU A 1 110 ? -8.584 20.767 21.450 1.00 62.88 110 GLU A N 1
ATOM 829 C CA . GLU A 1 110 ? -8.794 20.422 22.850 1.00 62.88 110 GLU A CA 1
ATOM 830 C C . GLU A 1 110 ? -8.392 18.967 23.108 1.00 62.88 110 GLU A C 1
ATOM 832 O O . GLU A 1 110 ? -7.814 18.659 24.156 1.00 62.88 110 GLU A O 1
ATOM 837 N N . ALA A 1 111 ? -8.622 18.094 22.116 1.00 62.78 111 ALA A N 1
ATOM 838 C CA . ALA A 1 111 ? -8.186 16.699 22.114 1.00 62.78 111 ALA A CA 1
ATOM 839 C C . ALA A 1 111 ? -6.654 16.568 22.070 1.00 62.78 111 ALA A C 1
ATOM 841 O O . ALA A 1 111 ? -6.115 15.558 22.518 1.00 62.78 111 ALA A O 1
ATOM 842 N N . TRP A 1 112 ? -5.950 17.600 21.593 1.00 67.88 112 TRP A N 1
ATOM 843 C CA . TRP A 1 112 ? -4.487 17.663 21.572 1.00 67.88 112 TRP A CA 1
ATOM 844 C C . TRP A 1 112 ? -3.891 18.292 22.841 1.00 67.88 112 TRP A C 1
ATOM 846 O O . TRP A 1 112 ? -2.724 18.052 23.147 1.00 67.88 112 TRP A O 1
ATOM 856 N N . GLY A 1 113 ? -4.671 19.090 23.583 1.00 55.41 113 GLY A N 1
ATOM 857 C CA . GLY A 1 113 ? -4.178 19.920 24.690 1.00 55.41 113 GLY A CA 1
ATOM 858 C C . GLY A 1 113 ? -4.496 19.445 26.115 1.00 55.41 113 GLY A C 1
ATOM 859 O O . GLY A 1 113 ? -3.851 19.922 27.046 1.00 55.41 113 GLY A O 1
ATOM 860 N N . THR A 1 114 ? -5.473 18.550 26.327 1.00 52.72 114 THR A N 1
ATOM 861 C CA . THR A 1 114 ? -6.035 18.317 27.684 1.00 52.72 114 THR A CA 1
ATOM 862 C C . THR A 1 114 ? -6.083 16.867 28.191 1.00 52.72 114 THR A C 1
ATOM 864 O O . THR A 1 114 ? -6.461 16.639 29.340 1.00 52.72 114 THR A O 1
ATOM 867 N N . GLY A 1 115 ? -5.661 15.874 27.406 1.00 53.53 115 GLY A N 1
ATOM 868 C CA . GLY A 1 115 ? -5.680 14.457 27.805 1.00 53.53 115 GLY A CA 1
ATOM 869 C C . GLY A 1 115 ? -4.325 13.935 28.285 1.00 53.53 115 GLY A C 1
ATOM 870 O O . GLY A 1 115 ? -3.300 14.554 28.005 1.00 53.53 115 GLY A O 1
ATOM 871 N N . LYS A 1 116 ? -4.324 12.787 28.996 1.00 53.91 116 LYS A N 1
ATOM 872 C CA . LYS A 1 116 ? -3.133 11.969 29.328 1.00 53.91 116 LYS A CA 1
ATOM 873 C C . LYS A 1 116 ? -2.071 12.160 28.254 1.00 53.91 116 LYS A C 1
ATOM 875 O O . LYS A 1 116 ? -2.374 11.949 27.091 1.00 53.91 116 LYS A O 1
ATOM 880 N N . ILE A 1 117 ? -0.860 12.555 28.632 1.00 53.69 117 ILE A N 1
ATOM 881 C CA . ILE A 1 117 ? 0.241 12.706 27.681 1.00 53.69 117 ILE A CA 1
ATOM 882 C C . ILE A 1 117 ? 0.377 11.362 26.953 1.00 53.69 117 ILE A C 1
ATOM 884 O O . ILE A 1 117 ? 0.801 10.387 27.570 1.00 53.69 117 ILE A O 1
ATOM 888 N N . ILE A 1 118 ? -0.079 11.289 25.698 1.00 60.31 118 ILE A N 1
ATOM 889 C CA . ILE A 1 118 ? 0.067 10.112 24.827 1.00 60.31 118 ILE A CA 1
ATOM 890 C C . ILE A 1 118 ? 1.387 10.227 24.074 1.00 60.31 118 ILE A C 1
ATOM 892 O O . ILE A 1 118 ? 1.883 9.213 23.617 1.00 60.31 118 ILE A O 1
ATOM 896 N N . TRP A 1 119 ? 1.985 11.422 23.989 1.00 62.69 119 TRP A N 1
ATOM 897 C CA . TRP A 1 119 ? 3.255 11.677 23.318 1.00 62.69 119 TRP A CA 1
ATOM 898 C C . TRP A 1 119 ? 4.150 12.630 24.131 1.00 62.69 119 TRP A C 1
ATOM 900 O O . TRP A 1 119 ? 3.719 13.724 24.499 1.00 62.69 119 TRP A O 1
ATOM 910 N N . ARG A 1 120 ? 5.398 12.235 24.416 1.00 60.16 120 ARG A N 1
ATOM 911 C CA . ARG A 1 120 ? 6.427 13.039 25.108 1.00 60.16 120 ARG A CA 1
ATOM 912 C C . ARG A 1 120 ? 7.796 12.762 24.486 1.00 60.16 120 ARG A C 1
ATOM 914 O O . ARG A 1 120 ? 8.132 11.605 24.260 1.00 60.16 120 ARG A O 1
ATOM 921 N N . GLU A 1 121 ? 8.587 13.810 24.237 1.00 62.50 121 GLU A N 1
ATOM 922 C CA . GLU A 1 121 ? 9.985 13.692 23.768 1.00 62.50 121 GLU A CA 1
ATOM 923 C C . GLU A 1 121 ? 10.161 12.773 22.537 1.00 62.50 121 GLU A C 1
ATOM 925 O O . GLU A 1 121 ? 11.096 11.977 22.462 1.00 62.50 121 GLU A O 1
ATOM 930 N N . GLY A 1 122 ? 9.251 12.841 21.558 1.00 64.31 122 GLY A N 1
ATOM 931 C CA . GLY A 1 122 ? 9.358 12.010 20.352 1.00 64.31 122 GLY A CA 1
ATOM 932 C C . GLY A 1 122 ? 8.744 10.614 20.456 1.00 64.31 122 GLY A C 1
ATOM 933 O O . GLY A 1 122 ? 8.832 9.861 19.490 1.00 64.31 122 GLY A O 1
ATOM 934 N N . LYS A 1 123 ? 8.132 10.236 21.586 1.00 68.75 123 LYS A N 1
ATOM 935 C CA . LYS A 1 123 ? 7.634 8.870 21.819 1.00 68.75 123 LYS A CA 1
ATOM 936 C C . LYS A 1 123 ? 6.218 8.841 22.358 1.00 68.75 123 LYS A C 1
ATOM 938 O O . LYS A 1 123 ? 5.835 9.713 23.134 1.00 68.75 123 LYS A O 1
ATOM 943 N N . TYR A 1 124 ? 5.482 7.786 22.008 1.00 75.94 124 TYR A N 1
ATOM 944 C CA . TYR A 1 124 ? 4.196 7.520 22.632 1.00 75.94 124 TYR A CA 1
ATOM 945 C C . TYR A 1 124 ? 4.370 6.964 24.051 1.00 75.94 124 TYR A C 1
ATOM 947 O O . TYR A 1 124 ? 5.189 6.076 24.279 1.00 75.94 124 TYR A O 1
ATOM 955 N N . THR A 1 125 ? 3.617 7.501 25.007 1.00 75.69 125 THR A N 1
ATOM 956 C CA . THR A 1 125 ? 3.710 7.194 26.445 1.00 75.69 125 THR A CA 1
ATOM 957 C C . THR A 1 125 ? 2.553 6.343 26.966 1.00 75.69 125 THR A C 1
ATOM 959 O O . THR A 1 125 ? 2.633 5.855 28.090 1.00 75.69 125 THR A O 1
ATOM 962 N N . ASP A 1 126 ? 1.501 6.134 26.169 1.00 83.12 126 ASP A N 1
ATOM 963 C CA . ASP A 1 126 ? 0.418 5.194 26.478 1.00 83.12 126 ASP A CA 1
ATOM 964 C C . ASP A 1 126 ? 0.765 3.787 25.947 1.00 83.12 126 ASP A C 1
ATOM 966 O O . ASP A 1 126 ? 0.877 3.613 24.729 1.00 83.12 126 ASP A O 1
ATOM 970 N N . PRO A 1 127 ? 0.921 2.771 26.818 1.00 84.88 127 PRO A N 1
ATOM 971 C CA . PRO A 1 127 ? 1.252 1.412 26.397 1.00 84.88 127 PRO A CA 1
ATOM 972 C C . PRO A 1 127 ? 0.246 0.797 25.418 1.00 84.88 127 PRO A C 1
ATOM 974 O O . PRO A 1 127 ? 0.662 0.095 24.501 1.00 84.88 127 PRO A O 1
ATOM 977 N N . GLN A 1 128 ? -1.054 1.081 25.568 1.00 85.75 128 GLN A N 1
ATOM 978 C CA . GLN A 1 128 ? -2.076 0.529 24.667 1.00 85.75 128 GLN A CA 1
ATOM 979 C C . GLN A 1 128 ? -1.955 1.126 23.263 1.00 85.75 128 GLN A C 1
ATOM 981 O O . GLN A 1 128 ? -2.076 0.421 22.263 1.00 85.75 128 GLN A O 1
ATOM 986 N N . ALA A 1 129 ? -1.667 2.426 23.182 1.00 83.75 129 ALA A N 1
ATOM 987 C CA . ALA A 1 129 ? -1.419 3.104 21.917 1.00 83.75 129 ALA A CA 1
ATOM 988 C C . ALA A 1 129 ? -0.169 2.551 21.218 1.00 83.75 129 ALA A C 1
ATOM 990 O O . ALA A 1 129 ? -0.206 2.266 20.021 1.00 83.75 129 ALA A O 1
ATOM 991 N N . VAL A 1 130 ? 0.921 2.358 21.971 1.00 87.38 130 VAL A N 1
ATOM 992 C CA . VAL A 1 130 ? 2.168 1.765 21.460 1.00 87.38 130 VAL A CA 1
ATOM 993 C C . VAL A 1 130 ? 1.916 0.363 20.907 1.00 87.38 130 VAL A C 1
ATOM 995 O O . VAL A 1 130 ? 2.342 0.067 19.793 1.00 87.38 130 VAL A O 1
ATOM 998 N N . GLU A 1 131 ? 1.192 -0.479 21.646 1.00 91.00 131 GLU A N 1
ATOM 999 C CA . GLU A 1 131 ? 0.853 -1.840 21.218 1.00 91.00 131 GLU A CA 1
ATOM 1000 C C . GLU A 1 131 ? 0.046 -1.847 19.914 1.00 91.00 131 GLU A C 1
ATOM 1002 O O . GLU A 1 131 ? 0.380 -2.578 18.982 1.00 91.00 131 GLU A O 1
ATOM 1007 N N . LEU A 1 132 ? -0.984 -1.001 19.805 1.00 90.19 132 LEU A N 1
ATOM 1008 C CA . LEU A 1 132 ? -1.807 -0.920 18.597 1.00 90.19 132 LEU A CA 1
ATOM 1009 C C . LEU A 1 132 ? -1.021 -0.405 17.382 1.00 90.19 132 LEU A C 1
ATOM 1011 O O . LEU A 1 132 ? -1.223 -0.905 16.273 1.00 90.19 132 LEU A O 1
ATOM 1015 N N . ILE A 1 133 ? -0.114 0.560 17.572 1.00 89.69 133 ILE A N 1
ATOM 1016 C CA . ILE A 1 133 ? 0.765 1.058 16.503 1.00 89.69 133 ILE A CA 1
ATOM 1017 C C . ILE A 1 133 ? 1.708 -0.045 16.028 1.00 89.69 133 ILE A C 1
ATOM 1019 O O . ILE A 1 133 ? 1.823 -0.269 14.822 1.00 89.69 133 ILE A O 1
ATOM 1023 N N . GLU A 1 134 ? 2.366 -0.755 16.945 1.00 91.38 134 GLU A N 1
ATOM 1024 C CA . GLU A 1 134 ? 3.272 -1.844 16.570 1.00 91.38 134 GLU A CA 1
ATOM 1025 C C . GLU A 1 134 ? 2.533 -3.001 15.908 1.00 91.38 134 GLU A C 1
ATOM 1027 O O . GLU A 1 134 ? 3.012 -3.525 14.903 1.00 91.38 134 GLU A O 1
ATOM 1032 N N . ARG A 1 135 ? 1.330 -3.339 16.384 1.00 92.75 135 ARG A N 1
ATOM 1033 C CA . ARG A 1 135 ? 0.466 -4.325 15.730 1.00 92.75 135 ARG A CA 1
ATOM 1034 C C . ARG A 1 135 ? 0.103 -3.901 14.308 1.00 92.75 135 ARG A C 1
ATOM 1036 O O . ARG A 1 135 ? 0.213 -4.714 13.397 1.00 92.75 135 ARG A O 1
ATOM 1043 N N . SER A 1 136 ? -0.280 -2.640 14.106 1.00 91.62 136 SER A N 1
ATOM 1044 C CA . SER A 1 136 ? -0.572 -2.084 12.777 1.00 91.62 136 SER A CA 1
ATOM 1045 C C . SER A 1 136 ? 0.641 -2.188 11.844 1.00 91.62 136 SER A C 1
ATOM 1047 O O . SER A 1 136 ? 0.542 -2.745 10.752 1.00 91.62 136 SER A O 1
ATOM 1049 N N . ARG A 1 137 ? 1.825 -1.765 12.309 1.00 91.94 137 ARG A N 1
ATOM 1050 C CA . ARG A 1 137 ? 3.085 -1.891 11.554 1.00 91.94 137 ARG A CA 1
ATOM 1051 C C . ARG A 1 137 ? 3.419 -3.343 11.235 1.00 91.94 137 ARG A C 1
ATOM 1053 O O . ARG A 1 137 ? 3.860 -3.644 10.134 1.00 91.94 137 ARG A O 1
ATOM 1060 N N . GLN A 1 138 ? 3.277 -4.240 12.205 1.00 93.81 138 GLN A N 1
ATOM 1061 C CA . GLN A 1 138 ? 3.590 -5.652 12.029 1.00 93.81 138 GLN A CA 1
ATOM 1062 C C . GLN A 1 138 ? 2.672 -6.299 10.997 1.00 93.81 138 GLN A C 1
ATOM 1064 O O . GLN A 1 138 ? 3.176 -7.027 10.146 1.00 93.81 138 GLN A O 1
ATOM 1069 N N . GLN A 1 139 ? 1.377 -5.991 11.033 1.00 94.00 139 GLN A N 1
ATOM 1070 C CA . GLN A 1 139 ? 0.429 -6.501 10.052 1.00 94.00 139 GLN A CA 1
ATOM 1071 C C . GLN A 1 139 ? 0.736 -5.973 8.644 1.00 94.00 139 GLN A C 1
ATOM 1073 O O . GLN A 1 139 ? 0.777 -6.760 7.707 1.00 94.00 139 GLN A O 1
ATOM 1078 N N . ASP A 1 140 ? 1.058 -4.682 8.500 1.00 93.19 140 ASP A N 1
ATOM 1079 C CA . ASP A 1 140 ? 1.430 -4.087 7.204 1.00 93.19 140 ASP A CA 1
ATOM 1080 C C . ASP A 1 140 ? 2.661 -4.776 6.581 1.00 93.19 140 ASP A C 1
ATOM 1082 O O . ASP A 1 140 ? 2.713 -4.990 5.370 1.00 93.19 140 ASP A O 1
ATOM 1086 N N . ARG A 1 141 ? 3.625 -5.183 7.423 1.00 94.75 141 ARG A N 1
ATOM 1087 C CA . ARG A 1 141 ? 4.805 -5.971 7.019 1.00 94.75 141 ARG A CA 1
ATOM 1088 C C . ARG A 1 141 ? 4.454 -7.414 6.649 1.00 94.75 141 ARG A C 1
ATOM 1090 O O . ARG A 1 141 ? 4.940 -7.924 5.649 1.00 94.75 141 ARG A O 1
ATOM 1097 N N . GLN A 1 142 ? 3.626 -8.079 7.454 1.00 94.94 142 GLN A N 1
ATOM 1098 C CA . GLN A 1 142 ? 3.202 -9.464 7.209 1.00 94.94 142 GLN A CA 1
ATOM 1099 C C . GLN A 1 142 ? 2.351 -9.595 5.942 1.00 94.94 142 GLN A C 1
ATOM 1101 O O . GLN A 1 142 ? 2.418 -10.611 5.254 1.00 94.94 142 GLN A O 1
ATOM 1106 N N . ASP A 1 143 ? 1.601 -8.549 5.605 1.00 96.12 143 ASP A N 1
ATOM 1107 C CA . ASP A 1 143 ? 0.763 -8.505 4.414 1.00 96.12 143 ASP A CA 1
ATOM 1108 C C . ASP A 1 143 ? 1.554 -8.245 3.120 1.00 96.12 143 ASP A C 1
ATOM 1110 O O . ASP A 1 143 ? 0.969 -8.354 2.047 1.00 96.12 143 ASP A O 1
ATOM 1114 N N . ALA A 1 144 ? 2.854 -7.921 3.169 1.00 95.19 144 ALA A N 1
ATOM 1115 C CA . ALA A 1 144 ? 3.636 -7.557 1.979 1.00 95.19 144 ALA A CA 1
ATOM 1116 C C . ALA A 1 144 ? 3.584 -8.633 0.876 1.00 95.19 144 ALA A C 1
ATOM 1118 O O . ALA A 1 144 ? 3.264 -8.328 -0.271 1.00 95.19 144 ALA A O 1
ATOM 1119 N N . GLU A 1 145 ? 3.797 -9.901 1.235 1.00 93.38 145 GLU A N 1
ATOM 1120 C CA . GLU A 1 145 ? 3.732 -11.023 0.287 1.00 93.38 145 GLU A CA 1
ATOM 1121 C C . GLU A 1 145 ? 2.298 -11.287 -0.202 1.00 93.38 145 GLU A C 1
ATOM 1123 O O . GLU A 1 145 ? 2.067 -11.555 -1.379 1.00 93.38 145 GLU A O 1
ATOM 1128 N N . ARG A 1 146 ? 1.296 -11.149 0.675 1.00 95.50 146 ARG A N 1
ATOM 1129 C CA . ARG A 1 146 ? -0.119 -11.291 0.287 1.00 95.50 146 ARG A CA 1
ATOM 1130 C C . ARG A 1 146 ? -0.531 -10.205 -0.703 1.00 95.50 146 ARG A C 1
ATOM 1132 O O . ARG A 1 146 ? -1.267 -10.480 -1.643 1.00 95.50 146 ARG A O 1
ATOM 1139 N N . LYS A 1 147 ? -0.031 -8.982 -0.519 1.00 97.19 147 LYS A N 1
ATOM 1140 C CA . LYS A 1 147 ? -0.242 -7.861 -1.438 1.00 97.19 147 LYS A CA 1
ATOM 1141 C C . LYS A 1 147 ? 0.460 -8.082 -2.777 1.00 97.19 147 LYS A C 1
ATOM 1143 O O . LYS A 1 147 ? -0.130 -7.736 -3.793 1.00 97.19 147 LYS A O 1
ATOM 1148 N N . LYS A 1 148 ? 1.654 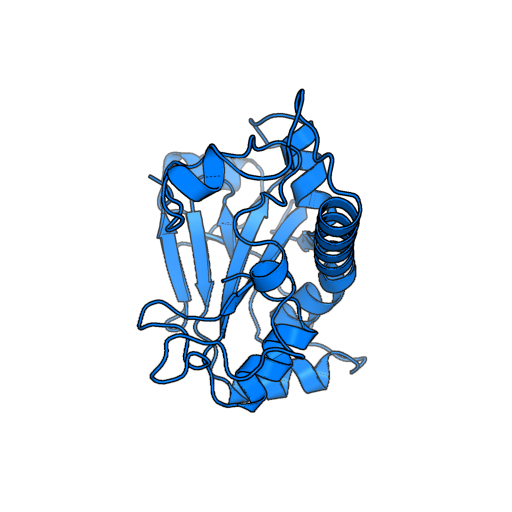-8.694 -2.795 1.00 95.25 148 LYS A N 1
ATOM 1149 C CA . LYS A 1 148 ? 2.313 -9.128 -4.040 1.00 95.25 148 LYS A CA 1
ATOM 1150 C C . LYS A 1 148 ? 1.392 -10.047 -4.839 1.00 95.25 148 LYS A C 1
ATOM 1152 O O . LYS A 1 148 ? 1.027 -9.723 -5.965 1.00 95.25 148 LYS A O 1
ATOM 1157 N N . ARG A 1 149 ? 0.945 -11.135 -4.210 1.00 94.12 149 ARG A N 1
ATOM 1158 C CA . ARG A 1 149 ? 0.042 -12.117 -4.829 1.00 94.12 149 ARG A CA 1
ATOM 1159 C C . ARG A 1 149 ? -1.289 -11.520 -5.259 1.00 94.12 149 ARG A C 1
ATOM 1161 O O . ARG A 1 149 ? -1.824 -11.893 -6.295 1.00 94.12 149 ARG A O 1
ATOM 1168 N N . LEU A 1 150 ? -1.814 -10.572 -4.486 1.00 95.88 150 LEU A N 1
ATOM 1169 C CA . LEU A 1 150 ? -3.027 -9.848 -4.845 1.00 95.88 150 LEU A CA 1
ATOM 1170 C C . LEU A 1 150 ? -2.822 -9.019 -6.119 1.00 95.88 150 LEU A C 1
ATOM 1172 O O . LEU A 1 150 ? -3.661 -9.068 -7.013 1.00 95.88 150 LEU A O 1
ATOM 1176 N N . CYS A 1 151 ? -1.704 -8.296 -6.231 1.00 95.69 151 CYS A N 1
ATOM 1177 C CA . CYS A 1 151 ? -1.357 -7.579 -7.457 1.00 95.69 151 CYS A CA 1
ATOM 1178 C C . CYS A 1 151 ? -1.226 -8.539 -8.649 1.00 95.69 151 CYS A C 1
ATOM 1180 O O . CYS A 1 151 ? -1.786 -8.261 -9.705 1.00 95.69 151 CYS A O 1
ATOM 1182 N N . GLU A 1 152 ? -0.574 -9.692 -8.476 1.00 93.38 152 GLU A N 1
ATOM 1183 C CA . GLU A 1 152 ? -0.446 -10.720 -9.522 1.00 93.38 152 GLU A CA 1
ATOM 1184 C C . GLU A 1 152 ? -1.806 -11.276 -9.968 1.00 93.38 152 GLU A C 1
ATOM 1186 O O . GLU A 1 152 ? -2.083 -11.328 -11.167 1.00 93.38 152 GLU A O 1
ATOM 1191 N N . ALA A 1 153 ? -2.679 -11.629 -9.020 1.00 93.50 153 ALA A N 1
ATOM 1192 C CA . ALA A 1 153 ? -4.029 -12.127 -9.292 1.00 93.50 153 ALA A CA 1
ATOM 1193 C C . ALA A 1 153 ? -4.896 -11.098 -10.037 1.00 93.50 153 ALA A C 1
ATOM 1195 O O . ALA A 1 153 ? -5.699 -11.459 -10.894 1.00 93.50 153 ALA A O 1
ATOM 1196 N N . LEU A 1 154 ? -4.701 -9.808 -9.750 1.00 93.69 154 LEU A N 1
ATOM 1197 C CA . LEU A 1 154 ? -5.396 -8.701 -10.409 1.00 93.69 154 LEU A CA 1
ATOM 1198 C C . LEU A 1 154 ? -4.718 -8.242 -11.713 1.00 93.69 154 LEU A C 1
ATOM 1200 O O . LEU A 1 154 ? -5.223 -7.339 -12.379 1.00 93.69 154 LEU A O 1
ATOM 1204 N N . GLY A 1 155 ? -3.570 -8.818 -12.085 1.00 93.25 155 GLY A N 1
ATOM 1205 C CA . GLY A 1 155 ? -2.790 -8.385 -13.249 1.00 93.25 155 GLY A CA 1
ATOM 1206 C C . GLY A 1 155 ? -2.163 -6.990 -13.102 1.00 93.25 155 GLY A C 1
ATOM 1207 O O . GLY A 1 155 ? -1.817 -6.355 -14.101 1.00 93.25 155 GLY A O 1
ATOM 1208 N N . ILE A 1 156 ? -2.004 -6.502 -11.872 1.00 95.50 156 ILE A N 1
ATOM 1209 C CA . ILE A 1 156 ? -1.424 -5.199 -11.542 1.00 95.50 156 ILE A CA 1
ATOM 1210 C C . ILE A 1 156 ? 0.100 -5.313 -11.503 1.00 95.50 156 ILE A C 1
ATOM 1212 O O . ILE A 1 156 ? 0.670 -6.022 -10.680 1.00 95.50 156 ILE A O 1
ATOM 1216 N N . HIS A 1 157 ? 0.756 -4.570 -12.391 1.00 95.94 157 HIS A N 1
ATOM 1217 C CA . HIS A 1 157 ? 2.215 -4.543 -12.544 1.00 95.94 157 HIS A CA 1
ATOM 1218 C C . HIS A 1 157 ? 2.716 -3.127 -12.875 1.00 95.94 157 HIS A C 1
ATOM 1220 O O . HIS A 1 157 ? 3.692 -2.928 -13.595 1.00 95.94 157 HIS A O 1
ATOM 1226 N N . LYS A 1 158 ? 2.014 -2.093 -12.405 1.00 97.44 158 LYS A N 1
ATOM 1227 C CA . LYS A 1 158 ? 2.445 -0.699 -12.574 1.00 97.44 158 LYS A CA 1
ATOM 1228 C C . LYS A 1 158 ? 2.406 0.011 -11.238 1.00 97.44 158 LYS A C 1
ATOM 1230 O O . LYS A 1 158 ? 1.506 -0.233 -10.443 1.00 97.44 158 LYS A O 1
ATOM 1235 N N . ALA A 1 159 ? 3.353 0.910 -11.012 1.00 97.69 159 ALA A N 1
ATOM 1236 C CA . ALA A 1 159 ? 3.428 1.703 -9.791 1.00 97.69 159 ALA A CA 1
ATOM 1237 C C . ALA A 1 159 ? 3.814 3.153 -10.100 1.00 97.69 159 ALA A C 1
ATOM 1239 O O . ALA A 1 159 ? 4.555 3.418 -11.046 1.00 97.69 159 ALA A O 1
ATOM 1240 N N . GLY A 1 160 ? 3.320 4.097 -9.296 1.00 97.12 160 GLY A N 1
ATOM 1241 C CA . GLY A 1 160 ? 3.857 5.460 -9.297 1.00 97.12 160 GLY A CA 1
ATOM 1242 C C . GLY A 1 160 ? 5.244 5.502 -8.652 1.00 97.12 160 GLY A C 1
ATOM 1243 O O . GLY A 1 160 ? 5.566 4.639 -7.839 1.00 97.12 160 GLY A O 1
ATOM 1244 N N . TRP A 1 161 ? 6.081 6.479 -8.991 1.00 95.88 161 TRP A N 1
ATOM 1245 C CA . TRP A 1 161 ? 7.377 6.630 -8.323 1.00 95.88 161 TRP A CA 1
ATOM 1246 C C . TRP A 1 161 ? 7.239 7.355 -6.982 1.00 95.88 161 TRP A C 1
ATOM 1248 O O . TRP A 1 161 ? 6.564 8.387 -6.890 1.00 95.88 161 TRP A O 1
ATOM 1258 N N . LYS A 1 162 ? 7.912 6.857 -5.938 1.00 93.25 162 LYS A N 1
ATOM 1259 C CA . LYS A 1 162 ? 7.858 7.446 -4.597 1.00 93.25 162 LYS A CA 1
ATOM 1260 C C . LYS A 1 162 ? 8.227 8.933 -4.633 1.00 93.25 162 LYS A C 1
ATOM 1262 O O . LYS A 1 162 ? 9.263 9.309 -5.173 1.00 93.25 162 LYS A O 1
ATOM 1267 N N . ASN A 1 163 ? 7.393 9.760 -4.000 1.00 90.19 163 ASN A N 1
ATOM 1268 C CA . ASN A 1 163 ? 7.449 11.232 -3.971 1.00 90.19 163 ASN A CA 1
ATOM 1269 C C . ASN A 1 163 ? 7.066 11.961 -5.276 1.00 90.19 163 ASN A C 1
ATOM 1271 O O . ASN A 1 163 ? 6.946 13.180 -5.229 1.00 90.19 163 ASN A O 1
ATOM 1275 N N . ASP A 1 164 ? 6.838 11.267 -6.394 1.00 92.81 164 ASP A N 1
ATOM 1276 C CA . ASP A 1 164 ? 6.320 11.861 -7.643 1.00 92.81 164 ASP A CA 1
ATOM 1277 C C . ASP A 1 164 ? 4.809 11.625 -7.788 1.00 92.81 164 ASP A C 1
ATOM 1279 O O . ASP A 1 164 ? 4.041 12.533 -8.129 1.00 92.81 164 ASP A O 1
ATOM 1283 N N . GLY A 1 165 ? 4.361 10.408 -7.475 1.00 94.44 165 GLY A N 1
ATOM 1284 C CA . GLY A 1 165 ? 2.955 10.043 -7.549 1.00 94.44 165 GLY A CA 1
ATOM 1285 C C . GLY A 1 165 ? 2.657 8.618 -7.110 1.00 94.44 165 GLY A C 1
ATOM 1286 O O . GLY A 1 165 ? 3.547 7.815 -6.835 1.00 94.44 165 GLY A O 1
ATOM 1287 N N . ILE A 1 166 ? 1.368 8.306 -7.058 1.00 96.62 166 ILE A N 1
ATOM 1288 C CA . ILE A 1 166 ? 0.843 6.986 -6.711 1.00 96.62 166 ILE A CA 1
ATOM 1289 C C . ILE A 1 166 ? -0.247 6.593 -7.707 1.00 96.62 166 ILE A C 1
ATOM 1291 O O . ILE A 1 166 ? -1.036 7.435 -8.142 1.00 96.62 166 ILE A O 1
ATOM 1295 N N . LEU A 1 167 ? -0.291 5.317 -8.086 1.00 97.38 167 LEU A N 1
ATOM 1296 C CA . LEU A 1 167 ? -1.407 4.777 -8.864 1.00 97.38 167 LEU A CA 1
ATOM 1297 C C . LEU A 1 167 ? -2.490 4.283 -7.915 1.00 97.38 167 LEU A C 1
ATOM 1299 O O . LEU A 1 167 ? -2.179 3.548 -6.983 1.00 97.38 167 LEU A O 1
ATOM 1303 N N . ALA A 1 168 ? -3.734 4.671 -8.172 1.00 97.19 168 ALA A N 1
ATOM 1304 C CA . ALA A 1 168 ? -4.930 4.191 -7.496 1.00 97.19 168 ALA A CA 1
ATOM 1305 C C . ALA A 1 168 ? -5.751 3.336 -8.465 1.00 97.19 168 ALA A C 1
ATOM 1307 O O . ALA A 1 168 ? -6.216 3.831 -9.488 1.00 97.19 168 ALA A O 1
ATOM 1308 N N . TRP A 1 169 ? -5.912 2.061 -8.137 1.00 97.50 169 TRP A N 1
ATOM 1309 C CA . TRP A 1 169 ? -6.650 1.059 -8.894 1.00 97.50 169 TRP A CA 1
ATOM 1310 C C . TRP A 1 169 ? -8.036 0.887 -8.277 1.00 97.50 169 TRP A C 1
ATOM 1312 O O . TRP A 1 169 ? -8.171 0.548 -7.095 1.00 97.50 169 TRP A O 1
ATOM 1322 N N . HIS A 1 170 ? -9.067 1.129 -9.077 1.00 95.12 170 HIS A N 1
ATOM 1323 C CA . HIS A 1 170 ? -10.457 0.930 -8.698 1.00 95.12 170 HIS A CA 1
ATOM 1324 C C . HIS A 1 170 ? -10.841 -0.524 -8.950 1.00 95.12 170 HIS A C 1
ATOM 1326 O O . HIS A 1 170 ? -11.054 -0.934 -10.088 1.00 95.12 170 HIS A O 1
ATOM 1332 N N . ILE A 1 171 ? -10.934 -1.295 -7.871 1.00 95.06 171 ILE A N 1
ATOM 1333 C CA . ILE A 1 171 ? -11.285 -2.712 -7.912 1.00 95.06 171 ILE A CA 1
ATOM 1334 C C . ILE A 1 171 ? -12.688 -2.853 -7.332 1.00 95.06 171 ILE A C 1
ATOM 1336 O O . ILE A 1 171 ? -12.979 -2.321 -6.258 1.00 95.06 171 ILE A O 1
ATOM 1340 N N . THR A 1 172 ? -13.572 -3.549 -8.043 1.00 95.75 172 THR A N 1
ATOM 1341 C CA . THR A 1 172 ? -14.907 -3.847 -7.507 1.00 95.75 172 THR A CA 1
ATOM 1342 C C . THR A 1 172 ? -14.805 -4.786 -6.299 1.00 95.75 172 THR A C 1
ATOM 1344 O O . THR A 1 172 ? -13.866 -5.588 -6.227 1.00 95.75 172 THR A O 1
ATOM 1347 N N . PRO A 1 173 ? -15.754 -4.737 -5.345 1.00 96.94 173 PRO A N 1
ATOM 1348 C CA . PRO A 1 173 ? -15.771 -5.674 -4.224 1.00 96.94 173 PRO A CA 1
ATOM 1349 C C . PRO A 1 173 ? -15.700 -7.140 -4.673 1.00 96.94 173 PRO A C 1
ATOM 1351 O O . PRO A 1 173 ? -14.976 -7.932 -4.073 1.00 96.94 173 PRO A O 1
ATOM 1354 N N . GLU A 1 174 ? -16.381 -7.494 -5.765 1.00 97.38 174 GLU A N 1
ATOM 1355 C CA . GLU A 1 174 ? -16.394 -8.845 -6.328 1.00 97.38 174 GLU A CA 1
ATOM 1356 C C . GLU A 1 174 ? -15.012 -9.274 -6.832 1.00 97.38 174 GLU A C 1
ATOM 1358 O O . GLU A 1 174 ? -14.531 -10.338 -6.445 1.00 97.38 174 GLU A O 1
ATOM 1363 N N . GLN A 1 175 ? -14.343 -8.431 -7.628 1.00 96.62 175 GLN A N 1
ATOM 1364 C CA . GLN A 1 175 ? -12.985 -8.705 -8.119 1.00 96.62 175 GLN A CA 1
ATOM 1365 C C . GLN A 1 175 ? -11.980 -8.845 -6.974 1.00 96.62 175 GLN A C 1
ATOM 1367 O O . GLN A 1 175 ? -11.104 -9.708 -7.015 1.00 96.62 175 GLN A O 1
ATOM 1372 N N . LEU A 1 176 ? -12.099 -8.001 -5.944 1.00 97.81 176 LEU A N 1
ATOM 1373 C CA . LEU A 1 176 ? -11.217 -8.069 -4.785 1.00 97.81 176 LEU A CA 1
ATOM 1374 C C . LEU A 1 176 ? -11.425 -9.380 -4.018 1.00 97.81 176 LEU A C 1
ATOM 1376 O O . LEU A 1 176 ? -10.450 -10.043 -3.681 1.00 97.81 176 LEU A O 1
ATOM 1380 N N . LEU A 1 177 ? -12.671 -9.782 -3.760 1.00 97.75 177 LEU A N 1
ATOM 1381 C CA . LEU A 1 177 ? -12.967 -11.039 -3.066 1.00 97.75 177 LEU A CA 1
ATOM 1382 C C . LEU A 1 177 ? -12.503 -12.265 -3.860 1.00 97.75 177 LEU A C 1
ATOM 1384 O O . LEU A 1 177 ? -11.958 -13.194 -3.264 1.00 97.75 177 LEU A O 1
ATOM 1388 N N . GLU A 1 178 ? -12.679 -12.256 -5.182 1.00 96.00 178 GLU A N 1
ATOM 1389 C CA . GLU A 1 178 ? -12.184 -13.312 -6.069 1.00 96.00 178 GLU A CA 1
ATOM 1390 C C . GLU A 1 178 ? -10.657 -13.429 -5.980 1.00 96.00 178 GLU A C 1
ATOM 1392 O O . GLU A 1 178 ? -10.146 -14.495 -5.633 1.00 96.00 178 GLU A O 1
ATOM 1397 N N . ALA A 1 179 ? -9.928 -12.325 -6.163 1.00 95.75 179 ALA A N 1
ATOM 1398 C CA . ALA A 1 179 ? -8.466 -12.315 -6.098 1.00 95.75 179 ALA A CA 1
ATOM 1399 C C . ALA A 1 179 ? -7.917 -12.667 -4.701 1.00 95.75 179 ALA A C 1
ATOM 1401 O O . ALA A 1 179 ? -6.869 -13.298 -4.573 1.00 95.75 179 ALA A O 1
ATOM 1402 N N . LEU A 1 180 ? -8.627 -12.293 -3.631 1.00 95.75 180 LEU A N 1
ATOM 1403 C CA . LEU A 1 180 ? -8.271 -12.680 -2.262 1.00 95.75 180 LEU A CA 1
ATOM 1404 C C . LEU A 1 180 ? -8.458 -14.182 -2.019 1.00 95.75 180 LEU A C 1
ATOM 1406 O O . LEU A 1 180 ? -7.689 -14.779 -1.266 1.00 95.75 180 LEU A O 1
ATOM 1410 N N . SER A 1 181 ? -9.460 -14.797 -2.652 1.00 93.06 181 SER A N 1
ATOM 1411 C CA . SER A 1 181 ? -9.713 -16.236 -2.525 1.00 93.06 181 SER A CA 1
ATOM 1412 C C . SER A 1 181 ? -8.653 -17.100 -3.217 1.00 93.06 181 SER A C 1
ATOM 1414 O O . SER A 1 181 ? -8.453 -18.243 -2.812 1.00 93.06 181 SER A O 1
ATOM 1416 N N . SER A 1 182 ? -7.925 -16.544 -4.192 1.00 88.69 182 SER A N 1
ATOM 1417 C CA . SER A 1 182 ? -6.877 -17.245 -4.941 1.00 88.69 182 SER A CA 1
ATOM 1418 C C . SER A 1 182 ? -5.461 -17.071 -4.371 1.00 88.69 182 SER A C 1
ATOM 1420 O O . SER A 1 182 ? -4.513 -17.605 -4.938 1.00 88.69 182 SER A O 1
ATOM 1422 N N . LEU A 1 183 ? -5.264 -16.341 -3.263 1.00 88.88 183 LEU A N 1
ATOM 1423 C CA . LEU A 1 183 ? -3.912 -16.046 -2.736 1.00 88.88 183 LEU A CA 1
ATOM 1424 C C . LEU A 1 183 ? -3.129 -17.280 -2.255 1.00 88.88 183 LEU A C 1
ATOM 1426 O O . LEU A 1 183 ? -1.895 -17.234 -2.164 1.00 88.88 183 LEU A O 1
ATOM 1430 N N . ASP A 1 184 ? -3.844 -18.354 -1.922 1.00 83.38 184 ASP A N 1
ATOM 1431 C CA . ASP A 1 184 ? -3.272 -19.631 -1.492 1.00 83.38 184 ASP A CA 1
ATOM 1432 C C . ASP A 1 184 ? -3.061 -20.606 -2.663 1.00 83.38 184 ASP A C 1
ATOM 1434 O O . ASP A 1 184 ? -2.504 -21.692 -2.477 1.00 83.38 184 ASP A O 1
ATOM 1438 N N . GLU A 1 185 ? -3.484 -20.240 -3.878 1.00 81.19 185 GLU A N 1
ATOM 1439 C CA . GLU A 1 185 ? -3.288 -21.082 -5.050 1.00 81.19 185 GLU A CA 1
ATOM 1440 C C . GLU A 1 185 ? -1.813 -21.082 -5.488 1.00 81.19 185 GLU A C 1
ATOM 1442 O O . GLU A 1 185 ? -1.179 -20.031 -5.588 1.00 81.19 185 GLU A O 1
ATOM 1447 N N . PRO A 1 186 ? -1.234 -22.257 -5.792 1.00 70.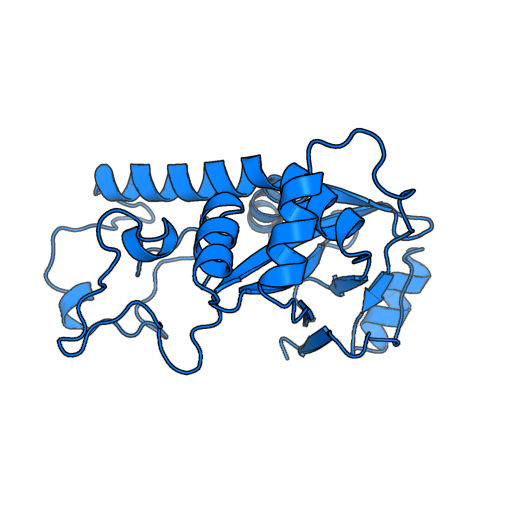44 186 PRO A N 1
ATOM 1448 C CA . PRO A 1 186 ? 0.190 -22.374 -6.106 1.00 70.44 186 PRO A CA 1
ATOM 1449 C C . PRO A 1 186 ? 0.566 -21.843 -7.499 1.00 70.44 186 PRO A C 1
ATOM 1451 O O . PRO A 1 186 ? 1.751 -21.681 -7.776 1.00 70.44 186 PRO A O 1
ATOM 1454 N N . ASN A 1 187 ? -0.415 -21.604 -8.377 1.00 67.06 187 ASN A N 1
ATOM 1455 C CA . ASN A 1 187 ? -0.210 -21.265 -9.787 1.00 67.06 187 ASN A CA 1
ATOM 1456 C C . ASN A 1 187 ? -0.793 -19.887 -10.122 1.00 67.06 187 ASN A C 1
ATOM 1458 O O . ASN A 1 187 ? -1.677 -19.772 -10.973 1.00 67.06 187 ASN A O 1
ATOM 1462 N N . LEU A 1 188 ? -0.290 -18.841 -9.467 1.00 66.31 188 LEU A N 1
ATOM 1463 C CA . LEU A 1 188 ? -0.543 -17.480 -9.932 1.00 66.31 188 LEU A CA 1
ATOM 1464 C C . LEU A 1 188 ? 0.111 -17.258 -11.312 1.00 66.31 188 LEU A C 1
ATOM 1466 O O . LEU A 1 188 ? 1.068 -17.960 -11.666 1.00 66.31 188 LEU A O 1
ATOM 1470 N N . PRO A 1 189 ? -0.419 -16.327 -12.127 1.00 66.44 189 PRO A N 1
ATOM 1471 C CA . PRO A 1 189 ? 0.153 -16.003 -13.427 1.00 66.44 189 PRO A CA 1
ATOM 1472 C C . PRO A 1 189 ? 1.649 -15.683 -13.329 1.00 66.44 189 PRO A C 1
ATOM 1474 O O . PRO A 1 189 ? 2.114 -15.141 -12.331 1.00 66.44 189 PRO A O 1
ATOM 1477 N N . SER A 1 190 ? 2.399 -15.990 -14.392 1.00 64.31 190 SER A N 1
ATOM 1478 C CA . SER A 1 190 ? 3.824 -15.648 -14.486 1.00 64.31 190 SER A CA 1
ATOM 1479 C C . SER A 1 190 ? 4.052 -14.163 -14.196 1.00 64.31 190 SER A C 1
ATOM 1481 O O . SER A 1 190 ? 3.361 -13.318 -14.768 1.00 64.31 190 SER A O 1
ATOM 1483 N N . GLU A 1 191 ? 5.063 -13.870 -13.375 1.00 72.69 191 GLU A N 1
ATOM 1484 C CA . GLU A 1 191 ? 5.468 -12.516 -12.988 1.00 72.69 191 GLU A CA 1
ATOM 1485 C C . GLU A 1 191 ? 5.696 -11.667 -14.250 1.00 72.69 191 GLU A C 1
ATOM 1487 O O . GLU A 1 191 ? 6.568 -11.962 -15.073 1.00 72.69 191 GLU A O 1
ATOM 1492 N N . GLN A 1 192 ? 4.844 -10.659 -14.454 1.00 82.38 192 GLN A N 1
ATOM 1493 C CA . GLN A 1 192 ? 5.043 -9.676 -15.515 1.00 82.38 192 GLN A CA 1
ATOM 1494 C C . GLN A 1 192 ? 6.032 -8.620 -15.026 1.00 82.38 192 GLN A C 1
ATOM 1496 O O . GLN A 1 192 ? 5.952 -8.215 -13.862 1.00 82.38 192 GLN A O 1
ATOM 1501 N N . PRO A 1 193 ? 6.949 -8.145 -15.889 1.00 90.44 193 PRO A N 1
ATOM 1502 C CA . PRO A 1 193 ? 7.836 -7.064 -15.504 1.00 90.44 193 PRO A CA 1
ATOM 1503 C C . PRO A 1 193 ? 6.999 -5.827 -15.182 1.00 90.44 193 PRO A C 1
ATOM 1505 O O . PRO A 1 193 ? 6.107 -5.437 -15.943 1.00 90.44 193 PRO A O 1
ATOM 1508 N N . TRP A 1 194 ? 7.298 -5.212 -14.046 1.00 96.56 194 TRP A N 1
ATOM 1509 C CA . TRP A 1 194 ? 6.634 -4.003 -13.611 1.00 96.56 194 TRP A CA 1
ATOM 1510 C C . TRP A 1 194 ? 7.076 -2.800 -14.446 1.00 96.56 194 TRP A C 1
ATOM 1512 O O . TRP A 1 194 ? 8.138 -2.805 -15.077 1.00 96.56 194 TRP A O 1
ATOM 1522 N N . ALA A 1 195 ? 6.256 -1.751 -14.449 1.00 97.31 195 ALA A N 1
ATOM 1523 C CA . ALA A 1 195 ? 6.585 -0.472 -15.067 1.00 97.31 195 ALA A CA 1
ATOM 1524 C C . AL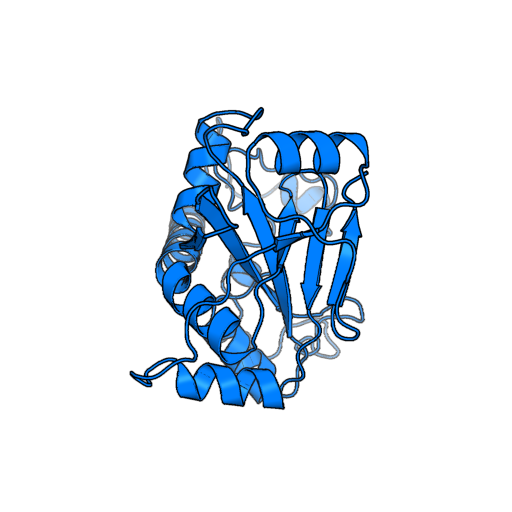A A 1 195 ? 6.255 0.711 -14.150 1.00 97.31 195 ALA A C 1
ATOM 1526 O O . ALA A 1 195 ? 5.233 0.733 -13.459 1.00 97.31 195 ALA A O 1
ATOM 1527 N N . VAL A 1 196 ? 7.110 1.729 -14.180 1.00 97.25 196 VAL A N 1
ATOM 1528 C CA . VAL A 1 196 ? 6.891 2.986 -13.465 1.00 97.25 196 VAL A CA 1
ATOM 1529 C C . VAL A 1 196 ? 6.001 3.909 -14.292 1.00 97.25 196 VAL A C 1
ATOM 1531 O O . VAL A 1 196 ? 6.226 4.097 -15.489 1.00 97.25 196 VAL A O 1
ATOM 1534 N N . VAL A 1 197 ? 5.017 4.529 -13.643 1.00 96.75 197 VAL A N 1
ATOM 1535 C CA . VAL A 1 197 ? 4.208 5.619 -14.202 1.00 96.75 197 VAL A CA 1
ATOM 1536 C C . VAL A 1 197 ? 4.613 6.933 -13.542 1.00 96.75 197 VAL A C 1
ATOM 1538 O O . VAL A 1 197 ? 4.693 7.024 -12.318 1.00 96.75 197 VAL A O 1
ATOM 1541 N N . SER A 1 198 ? 4.868 7.957 -14.357 1.00 94.12 198 SER A N 1
ATOM 1542 C CA . SER A 1 198 ? 5.183 9.312 -13.897 1.00 94.12 198 SER A CA 1
ATOM 1543 C C . SER A 1 198 ? 4.775 10.361 -14.933 1.00 94.12 198 SER A C 1
ATOM 1545 O O . SER A 1 198 ? 4.935 10.164 -16.143 1.00 94.12 198 SER A O 1
ATOM 1547 N N . ASN A 1 199 ? 4.309 11.518 -14.458 1.00 92.00 199 ASN A N 1
ATOM 1548 C CA . ASN A 1 199 ? 4.054 12.688 -15.304 1.00 92.00 199 ASN A CA 1
ATOM 1549 C C . ASN A 1 199 ? 5.319 13.535 -15.542 1.00 92.00 199 ASN A C 1
ATOM 1551 O O . ASN A 1 199 ? 5.347 14.365 -16.453 1.00 92.00 199 ASN A O 1
ATOM 1555 N N . SER A 1 200 ? 6.386 13.326 -14.766 1.00 92.56 200 SER A N 1
ATOM 1556 C CA . SER A 1 200 ? 7.629 14.093 -14.860 1.00 92.56 200 SER A CA 1
ATOM 1557 C C . SER A 1 200 ? 8.525 13.563 -15.980 1.00 92.56 200 SER A C 1
ATOM 1559 O O . SER A 1 200 ? 9.122 12.494 -15.881 1.00 92.56 200 SER A O 1
ATOM 1561 N N . ALA A 1 201 ? 8.671 14.329 -17.066 1.00 93.12 201 ALA A N 1
ATOM 1562 C CA . ALA A 1 201 ? 9.541 13.952 -18.186 1.00 93.12 201 ALA A CA 1
ATOM 1563 C C . ALA A 1 201 ? 11.012 13.763 -17.767 1.00 93.12 201 ALA A C 1
ATOM 1565 O O . ALA A 1 201 ? 11.688 12.874 -18.282 1.00 93.12 201 ALA A O 1
ATOM 1566 N N . ASN A 1 202 ? 11.491 14.569 -16.813 1.00 93.62 202 ASN A N 1
ATOM 1567 C CA . ASN A 1 202 ? 12.847 14.453 -16.276 1.00 93.62 202 ASN A CA 1
ATOM 1568 C C . ASN A 1 202 ? 13.017 13.137 -15.506 1.00 93.62 202 ASN A C 1
ATOM 1570 O O . ASN A 1 202 ? 13.934 12.371 -15.799 1.00 93.62 202 ASN A O 1
ATOM 1574 N N . LEU A 1 203 ? 12.083 12.834 -14.596 1.00 93.19 203 LEU A N 1
ATOM 1575 C CA . LEU A 1 203 ? 12.126 11.594 -13.827 1.00 93.19 203 LEU A CA 1
ATOM 1576 C C . LEU A 1 203 ? 12.060 10.374 -14.746 1.00 93.19 203 LEU A C 1
ATOM 1578 O O . LEU A 1 203 ? 12.891 9.482 -14.626 1.00 93.19 203 LEU A O 1
ATOM 1582 N N . LYS A 1 204 ? 11.146 10.365 -15.723 1.00 95.12 204 LYS A N 1
ATOM 1583 C CA . LYS A 1 204 ? 11.056 9.286 -16.717 1.00 95.12 204 LYS A CA 1
ATOM 1584 C C . LYS A 1 204 ? 12.382 9.051 -17.442 1.00 95.12 204 LYS A C 1
ATOM 1586 O O . LYS A 1 204 ? 12.814 7.909 -17.553 1.00 95.12 204 LYS A O 1
ATOM 1591 N N . ALA A 1 205 ? 13.042 10.115 -17.906 1.00 95.19 205 ALA A N 1
ATOM 1592 C CA . ALA A 1 205 ? 14.338 10.002 -18.574 1.00 95.19 205 ALA A CA 1
ATOM 1593 C C . ALA A 1 205 ? 15.422 9.436 -17.641 1.00 95.19 205 ALA A C 1
ATOM 1595 O O . ALA A 1 205 ? 16.225 8.609 -18.069 1.00 95.19 205 ALA A O 1
ATOM 1596 N N . HIS A 1 206 ? 15.424 9.849 -16.372 1.00 94.94 206 HIS A N 1
ATOM 1597 C CA . HIS A 1 206 ? 16.358 9.345 -15.368 1.00 94.94 206 HIS A CA 1
ATOM 1598 C C . HIS A 1 206 ? 16.145 7.852 -15.074 1.00 94.94 206 HIS A C 1
ATOM 1600 O O . HIS A 1 206 ? 17.104 7.086 -15.075 1.00 94.94 206 HIS A O 1
ATOM 1606 N N . LEU A 1 207 ? 14.891 7.429 -14.892 1.00 95.38 207 LEU A N 1
ATOM 1607 C CA . LEU A 1 207 ? 14.522 6.034 -14.631 1.00 95.38 207 LEU A CA 1
ATOM 1608 C C . LEU A 1 207 ? 14.850 5.116 -15.816 1.00 95.38 207 LEU A C 1
ATOM 1610 O O . LEU A 1 207 ? 15.433 4.053 -15.620 1.00 95.38 207 LEU A O 1
ATOM 1614 N N . LEU A 1 208 ? 14.556 5.553 -17.046 1.00 95.75 208 LEU A N 1
ATOM 1615 C CA . LEU A 1 208 ? 14.929 4.819 -18.261 1.00 95.75 208 LEU A CA 1
ATOM 1616 C C . LEU A 1 208 ? 16.449 4.665 -18.387 1.00 95.75 208 LEU A C 1
ATOM 1618 O O . LEU A 1 208 ? 16.933 3.587 -18.719 1.00 95.75 208 LEU A O 1
ATOM 1622 N N . ALA A 1 209 ? 17.214 5.722 -18.097 1.00 95.31 209 ALA A N 1
ATOM 1623 C CA . ALA A 1 209 ? 18.677 5.665 -18.122 1.00 95.31 209 ALA A CA 1
ATOM 1624 C C . ALA A 1 209 ? 19.254 4.726 -17.049 1.00 95.31 209 ALA A C 1
ATOM 1626 O O . ALA A 1 209 ? 20.335 4.174 -17.243 1.00 95.31 209 ALA A O 1
ATOM 1627 N N . ALA A 1 210 ? 18.533 4.535 -15.942 1.00 94.38 210 ALA A N 1
ATOM 1628 C CA . ALA A 1 210 ? 18.872 3.577 -14.897 1.00 94.38 210 ALA A CA 1
ATOM 1629 C C . ALA A 1 210 ? 18.445 2.132 -15.226 1.00 94.38 210 ALA A C 1
ATOM 1631 O O . ALA A 1 210 ? 18.778 1.235 -14.462 1.00 94.38 210 ALA A O 1
ATOM 1632 N N . GLY A 1 211 ? 17.752 1.886 -16.346 1.00 94.88 211 GLY A N 1
ATOM 1633 C CA . GLY A 1 211 ? 17.328 0.545 -16.774 1.00 94.88 211 GLY A CA 1
ATOM 1634 C C . GLY A 1 211 ? 15.949 0.112 -16.265 1.00 94.88 211 GLY A C 1
ATOM 1635 O O . GLY A 1 211 ? 15.604 -1.063 -16.381 1.00 94.88 211 GLY A O 1
ATOM 1636 N N . LEU A 1 212 ? 15.154 1.036 -15.709 1.00 96.12 212 LEU A N 1
ATOM 1637 C CA . LEU A 1 212 ? 13.772 0.754 -15.327 1.00 96.12 212 LEU A CA 1
ATOM 1638 C C . LEU A 1 212 ? 12.817 0.905 -16.517 1.00 96.12 212 LEU A C 1
ATOM 1640 O O . LEU A 1 212 ? 12.904 1.846 -17.308 1.00 96.12 212 LEU A O 1
ATOM 1644 N N . ASN A 1 213 ? 11.822 0.031 -16.569 1.00 96.44 213 ASN A N 1
ATOM 1645 C CA . ASN A 1 213 ? 10.667 0.130 -17.440 1.00 96.44 213 ASN A CA 1
ATOM 1646 C C . ASN A 1 213 ? 9.794 1.303 -17.000 1.00 96.44 213 ASN A C 1
ATOM 1648 O O . ASN A 1 213 ? 9.352 1.381 -15.853 1.00 96.44 213 ASN A O 1
ATOM 1652 N N . VAL A 1 214 ? 9.488 2.190 -17.940 1.00 96.38 214 VAL A N 1
ATOM 1653 C CA . VAL A 1 214 ? 8.624 3.351 -17.724 1.00 96.38 214 VAL A CA 1
ATOM 1654 C C . VAL A 1 214 ? 7.506 3.329 -18.756 1.00 96.38 214 VAL A C 1
ATOM 1656 O O . VAL A 1 214 ? 7.748 3.063 -19.933 1.00 96.38 214 VAL A O 1
ATOM 1659 N N . THR A 1 215 ? 6.279 3.621 -18.332 1.00 94.06 215 THR A N 1
ATOM 1660 C CA . THR A 1 215 ? 5.115 3.673 -19.218 1.00 94.06 215 THR A CA 1
ATOM 1661 C C . THR A 1 215 ? 4.265 4.912 -18.972 1.00 94.06 215 THR A C 1
ATOM 1663 O O . THR A 1 215 ? 4.121 5.389 -17.849 1.00 94.06 215 THR A O 1
ATOM 1666 N N . GLU A 1 216 ? 3.682 5.431 -20.049 1.00 85.88 216 GLU A N 1
ATOM 1667 C CA . GLU A 1 216 ? 2.653 6.477 -20.001 1.00 85.88 216 GLU A CA 1
ATOM 1668 C C . GLU A 1 216 ? 1.241 5.879 -20.063 1.00 85.88 216 GLU A C 1
ATOM 1670 O O . GLU A 1 216 ? 0.248 6.575 -19.860 1.00 85.88 216 GLU A O 1
ATOM 1675 N N . HIS A 1 217 ? 1.137 4.578 -20.350 1.00 86.81 217 HIS A N 1
ATOM 1676 C CA . HIS A 1 217 ? -0.142 3.905 -20.474 1.00 86.81 217 HIS A CA 1
ATOM 1677 C C . HIS A 1 217 ? -0.674 3.495 -19.100 1.00 86.81 217 HIS A C 1
ATOM 1679 O O . HIS A 1 217 ? -0.190 2.540 -18.484 1.00 86.81 217 HIS A O 1
ATOM 1685 N N . ILE A 1 218 ? -1.723 4.183 -18.663 1.00 87.94 218 ILE A N 1
ATOM 1686 C CA . ILE A 1 218 ? -2.504 3.844 -17.474 1.00 87.94 218 ILE A CA 1
ATOM 1687 C C . ILE A 1 218 ? -3.746 3.069 -17.925 1.00 87.94 218 ILE A C 1
ATOM 1689 O O . ILE A 1 218 ? -4.365 3.410 -18.936 1.00 87.94 218 ILE A O 1
ATOM 1693 N N . ASN A 1 219 ? -4.077 1.998 -17.205 1.00 88.88 219 ASN A N 1
ATOM 1694 C CA . ASN A 1 219 ? -5.281 1.217 -17.466 1.00 88.88 219 ASN A CA 1
ATOM 1695 C C . ASN A 1 219 ? -6.543 2.048 -17.161 1.00 88.88 219 ASN A C 1
ATOM 1697 O O . ASN A 1 219 ? -6.498 2.988 -16.375 1.00 88.88 219 ASN A O 1
ATOM 1701 N N . SER A 1 220 ? -7.685 1.708 -17.764 1.00 86.00 220 SER A N 1
ATOM 1702 C CA . SER A 1 220 ? -8.940 2.457 -17.566 1.00 86.00 220 SER A CA 1
ATOM 1703 C C . SER A 1 220 ? -9.498 2.383 -16.143 1.00 86.00 220 SER A C 1
ATOM 1705 O O . SER A 1 220 ? -10.311 3.217 -15.760 1.00 86.00 220 SER A O 1
ATOM 1707 N N . ASP A 1 221 ? -9.095 1.368 -15.387 1.00 90.50 221 ASP A N 1
ATOM 1708 C CA . ASP A 1 221 ? -9.433 1.131 -13.984 1.00 90.50 221 ASP A CA 1
ATOM 1709 C C . ASP A 1 221 ? -8.418 1.754 -13.011 1.00 90.50 221 ASP A C 1
ATOM 1711 O O . ASP A 1 221 ? -8.554 1.595 -11.800 1.00 90.50 221 ASP A O 1
ATOM 1715 N 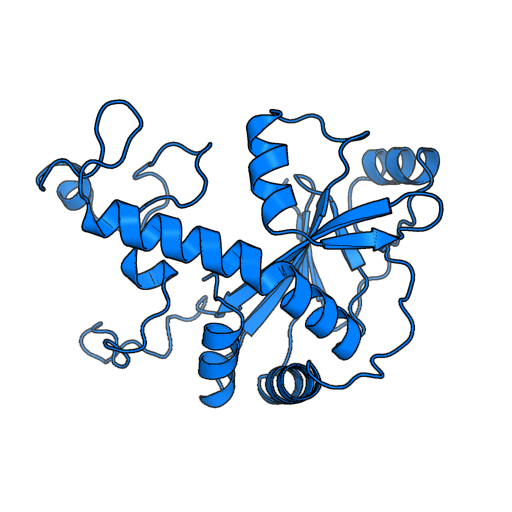N . ALA A 1 222 ? -7.425 2.497 -13.510 1.00 94.69 222 ALA A N 1
ATOM 1716 C CA . ALA A 1 222 ? -6.411 3.146 -12.694 1.00 94.69 222 ALA A CA 1
ATOM 1717 C C . ALA A 1 222 ? -6.348 4.659 -12.925 1.00 94.69 222 ALA A C 1
ATOM 1719 O O . ALA A 1 222 ? -6.526 5.163 -14.034 1.00 94.69 222 ALA A O 1
ATOM 1720 N N . VAL A 1 223 ? -6.022 5.392 -11.862 1.00 95.31 223 VAL A N 1
ATOM 1721 C CA . VAL A 1 223 ? -5.782 6.837 -11.886 1.00 95.31 223 VAL A CA 1
ATOM 1722 C C . VAL A 1 223 ? -4.413 7.122 -11.283 1.00 95.31 223 VAL A C 1
ATOM 1724 O O . VAL A 1 223 ? -4.072 6.624 -10.212 1.00 95.31 223 VAL A O 1
ATOM 1727 N N . PHE A 1 224 ? -3.614 7.942 -11.964 1.00 95.94 224 PHE A N 1
ATOM 1728 C CA . PHE A 1 224 ? -2.358 8.444 -11.414 1.00 95.94 224 PHE A CA 1
ATOM 1729 C C . PHE A 1 224 ? -2.599 9.739 -10.638 1.00 95.94 224 PHE A C 1
ATOM 1731 O O . PHE A 1 224 ? -3.042 10.740 -11.203 1.00 95.94 224 PHE A O 1
ATOM 1738 N N . HIS A 1 225 ? -2.273 9.725 -9.348 1.00 94.12 225 HIS A N 1
ATOM 1739 C CA . HIS A 1 225 ? -2.309 10.896 -8.482 1.00 94.12 225 HIS A CA 1
ATOM 1740 C C . HIS A 1 225 ? -0.894 11.442 -8.303 1.00 94.12 225 HIS A C 1
ATOM 1742 O O . HIS A 1 225 ? -0.052 10.802 -7.671 1.00 94.12 225 HIS A O 1
ATOM 1748 N N . SER A 1 226 ? -0.636 12.630 -8.854 1.00 92.12 226 SER A N 1
ATOM 1749 C CA . SER A 1 226 ? 0.639 13.326 -8.661 1.00 92.12 226 SER A CA 1
ATOM 1750 C C . SER A 1 226 ? 0.723 13.946 -7.263 1.00 92.12 226 SER A C 1
ATOM 1752 O O . SER A 1 226 ? -0.289 14.384 -6.715 1.00 92.12 226 SER A O 1
ATOM 1754 N N . MET A 1 227 ? 1.927 13.979 -6.686 1.00 84.19 227 MET A N 1
ATOM 1755 C CA . MET A 1 227 ? 2.211 14.592 -5.379 1.00 84.19 227 MET A CA 1
ATOM 1756 C C . MET A 1 227 ? 2.735 16.040 -5.488 1.00 84.19 227 MET A C 1
ATOM 1758 O O . MET A 1 227 ? 3.268 16.577 -4.512 1.00 84.19 227 MET A O 1
ATOM 1762 N N . HIS A 1 228 ? 2.596 16.667 -6.661 1.00 74.62 228 HIS A N 1
ATOM 1763 C CA . HIS A 1 228 ? 3.062 18.022 -6.973 1.00 74.62 228 HIS A CA 1
ATOM 1764 C C . HIS A 1 228 ? 1.941 18.908 -7.518 1.00 74.62 228 HIS A C 1
ATOM 1766 O O . HIS A 1 228 ? 1.088 18.389 -8.274 1.00 74.62 228 HIS A O 1
#

Foldseek 3Di:
DFFFLVLLLVCLVVQFWKKKKKAKDAPVPDPDDPLQVVLQQLLWDWAAQFPDIITMHITIGGPQVVHDPQQDPVRDRVCVVSDGLCVVLPPDDLRLVDDDDPPPHPDDVCVVPPDDCLDDPSDGPDPVNVVSSVVVSVSSSVCNLVRVQLCLLVVNQEFEYPQFWMKIFTDGSVSSNVSSVCSPPPDGPDRDNHEYEGPDPVVQVVCVVVRGHYDPDDDPRMDIDTND

pLDDT: mean 88.22, std 10.51, range [52.72, 98.19]

Radius of gyration: 18.64 Å; chains: 1; bounding box: 47×44×50 Å

Sequence (228 aa):
MPLTVDEAQAWAARGDNVVLMTETISDSLWSGRPGEYQHQTLRAFAASFGDQDAEVITLLVADIVAGCPNLGADNLCTIYEQRPLVCRIYPLEINPTILPSPVGKDCPPEAWGTGKIIWREGKYTDPQAVELIERSRQQDRQDAERKKRLCEALGIHKAGWKNDGILAWHITPEQLLEALSSLDEPNLPSEQPWAVVSNSANLKAHLLAAGLNVTEHINSDAVFHSMH

Secondary structure (DSSP, 8-state):
-EE-HHHHHHHHTTT--EEEEEEEE-GGG--S-HHHHHHHHTTEEEEE-BSSEEEEEEEEEE--TT--TTB-TTS-BTTGGG--HHHHHTTS---TTSPP-STT--S-HHHHHSSS-SEETTEE--HHHHHHHHHHHHHHHHTHHHHHHHHHHTT--EEEETTTEEEEEEE-HHHHHHHHHTTT-S-PPP-PPPEEE-S-HHHHHHHHHTTB-EE----TTEEEEE--